Protein AF-A0A0C2HAK9-F1 (afdb_monomer_lite)

pLDDT: mean 70.05, std 24.23, range [25.45, 98.56]

Radius of gyration: 31.1 Å; chains: 1; bounding box: 67×82×128 Å

Foldseek 3Di:
DDDPDDVVVVVVVVVPPPDDDDDDDDPDDDPPVVVVVVVVVVLLVVLLAPPLPDDDDDDDDDDDDDDDDDDDDDDDDDDDDDPDDPVQVVQLVQVADDLLDPVVVVLFPADPDPPQVFFDDGDLADFFDFQVNNCVRRNAFPAWADGSNAIFGHRHQKTFQWPVRADQDPPPHRHDVVDDRRRTTTPGIFTFPQAAPVVNCVRPNAAPDADPTGQGGWHKDAHPVRKIKIKGFRWDQDPVGIGGTTIGMHIGNDDPVVVPDPPPPPDPPDPPDPDPPDDDDDDDD

Sequence (285 aa):
MKKFNFHLLSILILLLAACGNTENSSTEENTSELTELEEENEELREQLQEQDSEEVHEGVQIEKSDDGAETIDATEGSEKNNDQNDSSESVRSELIFDINSPEVQSQFIGTDNINDEGYFEQDAITVGMSQTEIEEKYGPYDFTLQAGGSAPAFYGNLAVIYSEFAPYGDGEDASDSSINPDENYVEAVYYYAGITENELIEAWGEPEEARTRGPALVYRGEGDDGNYYVTLAGSSMTPEGKLVSIIQRNIHAENPNDSGQSTDNDDAATTDDPDPSAEAKDEAD

Secondary structure (DSSP, 8-state):
----SSTTHHHHGGGSS-S---------S-TTHHHHHHHHHHHHHHHHHHGGGS---------------------------------SHHHHGGG---TTSHHHHHHHSSSSS--TT-PPP-SSS-TT-BHHHHHHHH-S-SEE--BTTB-PEEETTEEEEETTSS--S-SSSS--TTS-TTT-BEEEEEEEEEEEHHHHHHHH---SEE-SSSSSEEEEEE-TTS-EEEEEEEEEEETTEEEEEEEEEEEESS-TTSTT-------------------------

Organism: NCBI:txid45670

Structure (mmCIF, N/CA/C/O backbone):
data_AF-A0A0C2HAK9-F1
#
_entry.id   AF-A0A0C2HAK9-F1
#
loop_
_atom_site.group_PDB
_atom_site.id
_atom_site.type_symbol
_atom_site.label_atom_id
_atom_site.label_alt_id
_atom_site.label_comp_id
_atom_site.label_asym_id
_atom_site.label_entity_id
_atom_site.label_seq_id
_atom_site.pdbx_PDB_ins_code
_atom_site.Cartn_x
_atom_site.Cartn_y
_atom_site.Cartn_z
_atom_site.occupancy
_atom_site.B_iso_or_equiv
_atom_site.auth_seq_id
_atom_site.auth_comp_id
_atom_site.auth_asym_id
_atom_site.auth_atom_id
_atom_site.pdbx_PDB_model_num
ATOM 1 N N . MET A 1 1 ? 48.860 -39.991 17.784 1.00 45.84 1 MET A N 1
ATOM 2 C CA . MET A 1 1 ? 47.783 -39.063 17.380 1.00 45.84 1 MET A CA 1
ATOM 3 C C . MET A 1 1 ? 46.456 -39.814 17.351 1.00 45.84 1 MET A C 1
ATOM 5 O O . MET A 1 1 ? 46.434 -40.927 16.846 1.00 45.84 1 MET A O 1
ATOM 9 N N . LYS A 1 2 ? 45.412 -39.185 17.915 1.00 52.84 2 LYS A N 1
ATOM 10 C CA . LYS A 1 2 ? 43.960 -39.409 17.739 1.00 52.84 2 LYS A CA 1
ATOM 11 C C . LYS A 1 2 ? 43.405 -40.833 17.938 1.00 52.84 2 LYS A C 1
ATOM 13 O O . LYS A 1 2 ? 43.263 -41.581 16.981 1.00 52.84 2 LYS A O 1
ATOM 18 N N . LYS A 1 3 ? 42.979 -41.141 19.171 1.00 57.00 3 LYS A N 1
ATOM 19 C CA . LYS A 1 3 ? 41.931 -42.139 19.487 1.00 57.00 3 LYS A CA 1
ATOM 20 C C . LYS A 1 3 ? 41.164 -41.716 20.744 1.00 57.00 3 LYS A C 1
ATOM 22 O O . LYS A 1 3 ? 41.242 -42.369 21.772 1.00 57.00 3 LYS A O 1
ATOM 27 N N . PHE A 1 4 ? 40.495 -40.576 20.677 1.00 57.94 4 PHE A N 1
ATOM 28 C CA . PHE A 1 4 ? 39.545 -40.120 21.690 1.00 57.94 4 PHE A CA 1
ATOM 29 C C . PHE A 1 4 ? 38.588 -39.190 20.953 1.00 57.94 4 PHE A C 1
ATOM 31 O O . PHE A 1 4 ? 39.021 -38.109 20.579 1.00 57.94 4 PHE A O 1
ATOM 38 N N . ASN A 1 5 ? 37.408 -39.702 20.581 1.00 58.94 5 ASN A N 1
ATOM 39 C CA . ASN A 1 5 ? 36.178 -38.970 20.204 1.00 58.94 5 ASN A CA 1
ATOM 40 C C . ASN A 1 5 ? 35.150 -39.922 19.551 1.00 58.94 5 ASN A C 1
ATOM 42 O O . ASN A 1 5 ? 34.596 -39.623 18.503 1.00 58.94 5 ASN A O 1
ATOM 46 N N . PHE A 1 6 ? 34.909 -41.102 20.137 1.00 56.22 6 PHE A N 1
ATOM 47 C CA . PHE A 1 6 ? 33.807 -41.981 19.694 1.00 56.22 6 PHE A CA 1
ATOM 48 C C . PHE A 1 6 ? 32.838 -42.357 20.827 1.00 56.22 6 PHE A C 1
ATOM 50 O O . PHE A 1 6 ? 31.753 -42.860 20.574 1.00 56.22 6 PHE A O 1
ATOM 57 N N . HIS A 1 7 ? 33.182 -42.069 22.087 1.00 56.97 7 HIS A N 1
ATOM 58 C CA . HIS A 1 7 ? 32.334 -42.414 23.234 1.00 56.97 7 HIS A CA 1
ATOM 59 C C . HIS A 1 7 ? 31.340 -41.321 23.642 1.00 56.97 7 HIS A C 1
ATOM 61 O O . HIS A 1 7 ? 30.412 -41.612 24.385 1.00 56.97 7 HIS A O 1
ATOM 67 N N . LEU A 1 8 ? 31.477 -40.101 23.112 1.00 57.41 8 LEU A N 1
ATOM 68 C CA . LEU A 1 8 ? 30.545 -39.000 23.386 1.00 57.41 8 LEU A CA 1
ATOM 69 C C . LEU A 1 8 ? 29.283 -39.069 22.497 1.00 57.41 8 LEU A C 1
ATOM 71 O O . LEU A 1 8 ? 28.231 -38.586 22.893 1.00 57.41 8 LEU A O 1
ATOM 75 N N . LEU A 1 9 ? 29.354 -39.764 21.351 1.00 55.62 9 LEU A N 1
ATOM 76 C CA . LEU A 1 9 ? 28.228 -39.940 20.423 1.00 55.62 9 LEU A CA 1
ATOM 77 C C . LEU A 1 9 ? 27.241 -41.042 20.870 1.00 55.62 9 LEU A C 1
ATOM 79 O O . LEU A 1 9 ? 26.047 -40.942 20.612 1.00 55.62 9 LEU A O 1
ATOM 83 N N . SER A 1 10 ? 27.701 -42.078 21.586 1.00 56.50 10 SER A N 1
ATOM 84 C CA . SER A 1 10 ? 26.823 -43.175 22.045 1.00 56.50 10 SER A CA 1
ATOM 85 C C . SER A 1 10 ? 25.928 -42.819 23.235 1.00 56.50 10 SER A C 1
ATOM 87 O O . SER A 1 10 ? 24.952 -43.522 23.469 1.00 56.50 10 SER A O 1
ATOM 89 N N . ILE A 1 11 ? 26.236 -41.756 23.982 1.00 59.12 11 ILE A N 1
ATOM 90 C CA . ILE A 1 11 ? 25.432 -41.341 25.144 1.00 59.12 11 ILE A CA 1
ATOM 91 C C . ILE A 1 11 ? 24.249 -40.458 24.706 1.00 59.12 11 ILE A C 1
ATOM 93 O O . ILE A 1 11 ? 23.190 -40.521 25.321 1.00 59.12 11 ILE A O 1
ATOM 97 N N . LEU A 1 12 ? 24.379 -39.727 23.591 1.00 54.81 12 LEU A N 1
ATOM 98 C CA . LEU A 1 12 ? 23.315 -38.866 23.056 1.00 54.81 12 LEU A CA 1
ATOM 99 C C . LEU A 1 12 ? 22.154 -39.670 22.432 1.00 54.81 12 LEU A C 1
ATOM 101 O O . LEU A 1 12 ? 20.998 -39.283 22.547 1.00 54.81 12 LEU A O 1
ATOM 105 N N . ILE A 1 13 ? 22.439 -40.833 21.832 1.00 59.81 13 ILE A N 1
ATOM 106 C CA . ILE A 1 13 ? 21.429 -41.668 21.147 1.00 59.81 13 ILE A CA 1
ATOM 107 C C . ILE A 1 13 ? 20.506 -42.405 22.142 1.00 59.81 13 ILE A C 1
ATOM 109 O O . ILE A 1 13 ? 19.385 -42.771 21.799 1.00 59.81 13 ILE A O 1
ATOM 113 N N . LEU A 1 14 ? 20.929 -42.587 23.397 1.00 52.81 14 LEU A N 1
ATOM 114 C CA . LEU A 1 14 ? 20.145 -43.293 24.421 1.00 52.81 14 LEU A CA 1
ATOM 115 C C . LEU A 1 14 ? 19.064 -42.431 25.098 1.00 52.81 14 LEU A C 1
ATOM 117 O O . LEU A 1 14 ? 18.215 -42.989 25.788 1.00 52.81 14 LEU A O 1
ATOM 121 N N . LEU A 1 15 ? 19.052 -41.110 24.880 1.00 54.66 15 LEU A N 1
ATOM 122 C CA . LEU A 1 15 ? 18.033 -40.204 25.432 1.00 54.66 15 LEU A CA 1
ATOM 123 C C . LEU A 1 15 ? 16.816 -39.993 24.511 1.00 54.66 15 LEU A C 1
ATOM 125 O O . LEU A 1 15 ? 15.814 -39.454 24.964 1.00 54.66 15 LEU A O 1
ATOM 129 N N . LEU A 1 16 ? 16.852 -40.473 23.262 1.00 55.62 16 LEU A N 1
ATOM 130 C CA . LEU A 1 16 ? 15.756 -40.302 22.290 1.00 55.62 16 LEU A CA 1
ATOM 131 C C . LEU A 1 16 ? 14.750 -41.470 22.245 1.00 55.62 16 LEU A C 1
ATOM 133 O O . LEU A 1 16 ? 13.796 -41.423 21.479 1.00 55.62 16 LEU A O 1
ATOM 137 N N . ALA A 1 17 ? 14.932 -42.526 23.047 1.00 53.88 17 ALA A N 1
ATOM 138 C CA . ALA A 1 17 ? 14.093 -43.734 22.984 1.00 53.88 17 ALA A CA 1
ATOM 139 C C . ALA A 1 17 ? 13.096 -43.896 24.152 1.00 53.88 17 ALA A C 1
ATOM 141 O O . ALA A 1 17 ? 12.493 -44.959 24.291 1.00 53.88 17 ALA A O 1
ATOM 142 N N . ALA A 1 18 ? 12.921 -42.881 25.005 1.00 53.09 18 ALA A N 1
ATOM 143 C CA . ALA A 1 18 ? 12.091 -42.980 26.209 1.00 53.09 18 ALA A CA 1
ATOM 144 C C . ALA A 1 18 ? 11.089 -41.822 26.361 1.00 53.09 18 ALA A C 1
ATOM 146 O O . ALA A 1 18 ? 11.060 -41.167 27.391 1.00 53.09 18 ALA A O 1
ATOM 147 N N . CYS A 1 19 ? 10.268 -41.610 25.334 1.00 56.00 19 CYS A N 1
ATOM 148 C CA . CYS A 1 19 ? 8.901 -41.074 25.383 1.00 56.00 19 CYS A CA 1
ATOM 149 C C . CYS A 1 19 ? 8.300 -41.450 24.017 1.00 56.00 19 CYS A C 1
ATOM 151 O O . CYS A 1 19 ? 8.856 -41.089 22.993 1.00 56.00 19 CYS A O 1
ATOM 153 N N . GLY A 1 20 ? 7.269 -42.270 23.866 1.00 36.69 20 GLY A N 1
ATOM 154 C CA . GLY A 1 20 ? 6.148 -42.516 24.760 1.00 36.69 20 GLY A CA 1
ATOM 155 C C . GLY A 1 20 ? 4.882 -42.351 23.921 1.00 36.69 20 GLY A C 1
ATOM 156 O O . GLY A 1 20 ? 4.309 -41.277 23.871 1.00 36.69 20 GLY A O 1
ATOM 157 N N . ASN A 1 21 ? 4.526 -43.421 23.212 1.00 49.25 21 ASN A N 1
ATOM 158 C CA . ASN A 1 21 ? 3.399 -43.591 22.295 1.00 49.25 21 ASN A CA 1
ATOM 159 C C . ASN A 1 21 ? 2.043 -43.119 22.866 1.00 49.25 21 ASN A C 1
ATOM 161 O O . ASN A 1 21 ? 1.600 -43.643 23.888 1.00 49.25 21 ASN A O 1
ATOM 165 N N . THR A 1 22 ? 1.344 -42.219 22.168 1.00 39.72 22 THR A N 1
ATOM 166 C CA . THR A 1 22 ? -0.123 -42.057 22.213 1.00 39.72 22 THR A CA 1
ATOM 167 C C . THR A 1 22 ? -0.621 -41.689 20.812 1.00 39.72 22 THR A C 1
ATOM 169 O O . THR A 1 22 ? 0.083 -41.048 20.041 1.00 39.72 22 THR A O 1
ATOM 172 N N . GLU A 1 23 ? -1.777 -42.246 20.467 1.00 37.19 23 GLU A N 1
ATOM 173 C CA . GLU A 1 23 ? -2.313 -42.464 19.127 1.00 37.19 23 GLU A CA 1
ATOM 174 C C . GLU A 1 23 ? -2.771 -41.196 18.378 1.00 37.19 23 GLU A C 1
ATOM 176 O O . GLU A 1 23 ? -3.354 -40.290 18.962 1.00 37.19 23 GLU A O 1
ATOM 181 N N . ASN A 1 24 ? -2.670 -41.310 17.047 1.00 41.12 24 ASN A N 1
ATOM 182 C CA . ASN A 1 24 ? -3.532 -40.755 15.997 1.00 41.12 24 ASN A CA 1
ATOM 183 C C . ASN A 1 24 ? -3.305 -39.334 15.432 1.00 41.12 24 ASN A C 1
ATOM 185 O O . ASN A 1 24 ? -3.481 -38.328 16.103 1.00 41.12 24 ASN A O 1
ATOM 189 N N . SER A 1 25 ? -3.157 -39.346 14.096 1.00 42.19 25 SER A N 1
ATOM 190 C CA . SER A 1 25 ? -3.396 -38.289 13.100 1.00 42.19 25 SER A CA 1
ATOM 191 C C . SER A 1 25 ? -2.338 -37.194 12.960 1.00 42.19 25 SER A C 1
ATOM 193 O O . SER A 1 25 ? -2.416 -36.162 13.607 1.00 42.19 25 SER A O 1
ATOM 195 N N . SER A 1 26 ? -1.421 -37.379 12.008 1.00 31.89 26 SER A N 1
ATOM 196 C CA . SER A 1 26 ? -0.584 -36.313 11.454 1.00 31.89 26 SER A CA 1
ATOM 197 C C . SER A 1 26 ? -0.873 -36.141 9.960 1.00 31.89 26 SER A C 1
ATOM 199 O O . SER A 1 26 ? -0.339 -36.844 9.103 1.00 31.89 26 SER A O 1
ATOM 201 N N . THR A 1 27 ? -1.770 -35.199 9.678 1.00 45.56 27 THR A N 1
ATOM 202 C CA . THR A 1 27 ? -1.631 -34.278 8.550 1.00 45.56 27 THR A CA 1
ATOM 203 C C . THR A 1 27 ? -0.873 -33.095 9.133 1.00 45.56 27 THR A C 1
ATOM 205 O O . THR A 1 27 ? -1.456 -32.399 9.950 1.00 45.56 27 THR A O 1
ATOM 208 N N . GLU A 1 28 ? 0.408 -32.928 8.810 1.00 32.88 28 GLU A N 1
ATOM 209 C CA . GLU A 1 28 ? 1.180 -31.716 9.123 1.00 32.88 28 GLU A CA 1
ATOM 210 C C . GLU A 1 28 ? 2.520 -31.768 8.374 1.00 32.88 28 GLU A C 1
ATOM 212 O O . GLU A 1 28 ? 3.469 -32.441 8.770 1.00 32.88 28 GLU A O 1
ATOM 217 N N . GLU A 1 29 ? 2.545 -31.082 7.241 1.00 36.94 29 GLU A N 1
ATOM 218 C CA . GLU A 1 29 ? 3.722 -30.523 6.580 1.00 36.94 29 GLU A CA 1
ATOM 219 C C . GLU A 1 29 ? 3.205 -29.141 6.149 1.00 36.94 29 GLU A C 1
ATOM 221 O O . GLU A 1 29 ? 2.320 -29.108 5.298 1.00 36.94 29 GLU A O 1
ATOM 226 N N . ASN A 1 30 ? 3.552 -28.077 6.897 1.00 40.47 30 ASN A N 1
ATOM 227 C CA . ASN A 1 30 ? 3.452 -26.636 6.536 1.00 40.47 30 ASN A CA 1
ATOM 228 C C . ASN A 1 30 ? 3.618 -25.662 7.728 1.00 40.47 30 ASN A C 1
ATOM 230 O O . ASN A 1 30 ? 3.511 -24.456 7.555 1.00 40.47 30 ASN A O 1
ATOM 234 N N . THR A 1 31 ? 3.917 -26.125 8.943 1.00 39.75 31 THR A N 1
ATOM 235 C CA . THR A 1 31 ? 4.065 -25.251 10.129 1.00 39.75 31 THR A CA 1
ATOM 236 C C . THR A 1 31 ? 5.470 -24.674 10.336 1.00 39.75 31 THR A C 1
ATOM 238 O O . THR A 1 31 ? 5.713 -24.055 11.363 1.00 39.75 31 THR A O 1
ATOM 241 N N . SER A 1 32 ? 6.408 -24.898 9.407 1.00 39.53 32 SER A N 1
ATOM 242 C CA . SER A 1 32 ? 7.780 -24.368 9.515 1.00 39.53 32 SER A CA 1
ATOM 243 C C . SER A 1 32 ? 8.028 -23.135 8.647 1.00 39.53 32 SER A C 1
ATOM 245 O O . SER A 1 32 ? 8.898 -22.356 9.000 1.00 39.53 32 SER A O 1
ATOM 247 N N . GLU A 1 33 ? 7.289 -22.956 7.546 1.00 36.34 33 GLU A N 1
ATOM 248 C CA . GLU A 1 33 ? 7.413 -21.763 6.689 1.00 36.34 33 GLU A CA 1
ATOM 249 C C . GLU A 1 33 ? 6.628 -20.572 7.262 1.00 36.34 33 GLU A C 1
ATOM 251 O O . GLU A 1 33 ? 7.067 -19.437 7.138 1.00 36.34 33 GLU A O 1
ATOM 256 N N . LEU A 1 34 ? 5.515 -20.815 7.970 1.00 36.47 34 LEU A N 1
ATOM 257 C CA . LEU A 1 34 ? 4.681 -19.744 8.535 1.00 36.47 34 LEU A CA 1
ATOM 258 C C . LEU A 1 34 ? 5.393 -18.957 9.653 1.00 36.47 34 LEU A C 1
ATOM 260 O O . LEU A 1 34 ? 5.211 -17.753 9.778 1.00 36.47 34 LEU A O 1
ATOM 264 N N . THR A 1 35 ? 6.221 -19.635 10.450 1.00 35.78 35 THR A N 1
ATOM 265 C CA . THR A 1 35 ? 6.908 -19.035 11.603 1.00 35.78 35 THR A CA 1
ATOM 266 C C . THR A 1 35 ? 8.143 -18.225 11.202 1.00 35.78 35 THR A C 1
ATOM 268 O O . THR A 1 35 ? 8.488 -17.280 11.900 1.00 35.78 35 THR A O 1
ATOM 271 N N . GLU A 1 36 ? 8.802 -18.571 10.088 1.00 37.41 36 GLU A N 1
ATOM 272 C CA . GLU A 1 36 ? 9.901 -17.760 9.534 1.00 37.41 36 GLU A CA 1
ATOM 273 C C . GLU A 1 36 ? 9.358 -16.474 8.876 1.00 37.41 36 GLU A C 1
ATOM 275 O O . GLU A 1 36 ? 9.953 -15.414 9.048 1.00 37.41 36 GLU A O 1
ATOM 280 N N . LEU A 1 37 ? 8.180 -16.528 8.235 1.00 38.38 37 LEU A N 1
ATOM 281 C CA . LEU A 1 37 ? 7.498 -15.356 7.656 1.00 38.38 37 LEU A CA 1
ATOM 282 C C . LEU A 1 37 ? 6.914 -14.383 8.703 1.00 38.38 37 LEU A C 1
ATOM 284 O O . LEU A 1 37 ? 6.841 -13.180 8.446 1.00 38.38 37 LEU A O 1
ATOM 288 N N . GLU A 1 38 ? 6.500 -14.870 9.878 1.00 38.84 38 GLU A N 1
ATOM 289 C CA . GLU A 1 38 ? 6.075 -14.014 11.001 1.00 38.84 38 GLU A CA 1
ATOM 290 C C . GLU A 1 38 ? 7.259 -13.289 11.662 1.00 38.84 38 GLU A C 1
ATOM 292 O O . GLU A 1 38 ? 7.135 -12.108 11.991 1.00 38.84 38 GLU A O 1
ATOM 297 N N . GLU A 1 39 ? 8.413 -13.952 11.823 1.00 42.03 39 GLU A N 1
ATOM 298 C CA . GLU A 1 39 ? 9.626 -13.307 12.356 1.00 42.03 39 GLU A CA 1
ATOM 299 C C . GLU A 1 39 ? 10.192 -12.258 11.379 1.00 42.03 39 GLU A C 1
ATOM 301 O O . GLU A 1 39 ? 10.591 -11.179 11.818 1.00 42.03 39 GLU A O 1
ATOM 306 N N . GLU A 1 40 ? 10.151 -12.509 10.065 1.00 39.41 40 GLU A N 1
ATOM 307 C CA . GLU A 1 40 ? 10.607 -11.552 9.041 1.00 39.41 40 GLU A CA 1
ATOM 308 C C . GLU A 1 40 ? 9.681 -10.318 8.923 1.00 39.41 40 GLU A C 1
ATOM 310 O O . GLU A 1 40 ? 10.155 -9.192 8.751 1.00 39.41 40 GLU A O 1
ATOM 315 N N . ASN A 1 41 ? 8.363 -10.481 9.112 1.00 44.91 41 ASN A N 1
ATOM 316 C CA . ASN A 1 41 ? 7.406 -9.362 9.141 1.00 44.91 41 ASN A CA 1
ATOM 317 C C . ASN A 1 41 ? 7.513 -8.496 10.406 1.00 44.91 41 ASN A C 1
ATOM 319 O O . ASN A 1 41 ? 7.317 -7.278 10.340 1.00 44.91 41 ASN A O 1
ATOM 323 N N . GLU A 1 42 ? 7.814 -9.093 11.561 1.00 45.06 42 GLU A N 1
ATOM 324 C CA . GLU A 1 42 ? 8.000 -8.335 12.803 1.00 45.06 42 GLU A CA 1
ATOM 325 C C . GLU A 1 42 ? 9.312 -7.528 12.768 1.00 45.06 42 GLU A C 1
ATOM 327 O O . GLU A 1 42 ? 9.343 -6.377 13.208 1.00 45.06 42 GLU A O 1
ATOM 332 N N . GLU A 1 43 ? 10.364 -8.052 12.129 1.00 41.53 43 GLU A N 1
ATOM 333 C CA . GLU A 1 43 ? 11.614 -7.313 11.900 1.00 41.53 43 GLU A CA 1
ATOM 334 C C . GLU A 1 43 ? 11.409 -6.130 10.925 1.00 41.53 43 GLU A C 1
ATOM 336 O O . GLU A 1 43 ? 11.980 -5.051 11.119 1.00 41.53 43 GLU A O 1
ATOM 341 N N . LEU A 1 44 ? 10.521 -6.271 9.930 1.00 44.72 44 LEU A N 1
ATOM 342 C CA . LEU A 1 44 ? 10.124 -5.181 9.027 1.00 44.72 44 LEU A CA 1
ATOM 343 C C . LEU A 1 44 ? 9.278 -4.103 9.746 1.00 44.72 44 LEU A C 1
ATOM 345 O O . LEU A 1 44 ? 9.423 -2.905 9.475 1.00 44.72 44 LEU A O 1
ATOM 349 N N . ARG A 1 45 ? 8.442 -4.506 10.716 1.00 48.41 45 ARG A N 1
ATOM 350 C CA . ARG A 1 45 ? 7.676 -3.598 11.594 1.00 48.41 45 ARG A CA 1
ATOM 351 C C . ARG A 1 45 ? 8.574 -2.790 12.530 1.00 48.41 45 ARG A C 1
ATOM 353 O O . ARG A 1 45 ? 8.365 -1.582 12.658 1.00 48.41 45 ARG A O 1
ATOM 360 N N . GLU A 1 46 ? 9.581 -3.409 13.146 1.00 45.62 46 GLU A N 1
ATOM 361 C CA . GLU A 1 46 ? 10.533 -2.697 14.012 1.00 45.62 46 GLU A CA 1
ATOM 362 C C . GLU A 1 46 ? 11.400 -1.704 13.210 1.00 45.62 46 GLU A C 1
ATOM 364 O O . GLU A 1 46 ? 11.616 -0.569 13.649 1.00 45.62 46 GLU A O 1
ATOM 369 N N . GLN A 1 47 ? 11.799 -2.047 11.978 1.00 41.56 47 GLN A N 1
ATOM 370 C CA . GLN A 1 47 ? 12.594 -1.161 11.113 1.00 41.56 47 GLN A CA 1
ATOM 371 C C . GLN A 1 47 ? 11.833 0.084 10.626 1.00 41.56 47 GLN A C 1
ATOM 373 O O . GLN A 1 47 ? 12.417 1.170 10.536 1.00 41.56 47 GLN A O 1
ATOM 378 N N . LEU A 1 48 ? 10.526 -0.032 10.365 1.00 42.72 48 LEU A N 1
ATOM 379 C CA . LEU A 1 48 ? 9.654 1.112 10.061 1.00 42.72 48 LEU A CA 1
ATOM 380 C C . LEU A 1 48 ? 9.467 2.053 11.262 1.00 42.72 48 LEU A C 1
ATOM 382 O O . LEU A 1 48 ? 9.169 3.236 11.081 1.00 42.72 48 LEU A O 1
ATOM 386 N N . GLN A 1 49 ? 9.643 1.549 12.485 1.00 39.47 49 GLN A N 1
ATOM 387 C CA . GLN A 1 49 ? 9.412 2.300 13.715 1.00 39.47 49 GLN A CA 1
ATOM 388 C C . GLN A 1 49 ? 10.687 2.973 14.267 1.00 39.47 49 GLN A C 1
ATOM 390 O O . GLN A 1 49 ? 10.583 4.025 14.905 1.00 39.47 49 GLN A O 1
ATOM 395 N N . GLU A 1 50 ? 11.885 2.432 14.002 1.00 39.41 50 GLU A N 1
ATOM 396 C CA . GLU A 1 50 ? 13.157 2.971 14.522 1.00 39.41 50 GLU A CA 1
ATOM 397 C C . GLU A 1 50 ? 13.795 4.099 13.679 1.00 39.41 50 GLU A C 1
ATOM 399 O O . GLU A 1 50 ? 14.460 4.971 14.250 1.00 39.41 50 GLU A O 1
ATOM 404 N N . GLN A 1 51 ? 13.574 4.175 12.358 1.00 38.47 51 GLN A N 1
ATOM 405 C CA . GLN A 1 51 ? 14.256 5.177 11.508 1.00 38.47 51 GLN A CA 1
ATOM 406 C C . GLN A 1 51 ? 13.763 6.629 11.662 1.00 38.47 51 GLN A C 1
ATOM 408 O O . GLN A 1 51 ? 14.485 7.563 11.318 1.00 38.47 51 GLN A O 1
ATOM 413 N N . ASP A 1 52 ? 12.603 6.867 12.276 1.00 39.03 52 ASP A N 1
ATOM 414 C CA . ASP A 1 52 ? 12.053 8.223 12.466 1.00 39.03 52 ASP A CA 1
ATOM 415 C C . ASP A 1 52 ? 12.721 9.012 13.623 1.00 39.03 52 ASP A C 1
ATOM 417 O O . ASP A 1 52 ? 12.317 10.130 13.975 1.00 39.03 52 ASP A O 1
ATOM 421 N N . SER A 1 53 ? 13.748 8.432 14.261 1.00 38.94 53 SER A N 1
ATOM 422 C CA . SER A 1 53 ? 14.505 9.067 15.349 1.00 38.94 53 SER A CA 1
ATOM 423 C C . SER A 1 53 ? 15.866 9.645 14.951 1.00 38.94 53 SER A C 1
ATOM 425 O O . SER A 1 53 ? 16.394 10.446 15.728 1.00 38.94 53 SER A O 1
ATOM 427 N N . GLU A 1 54 ? 16.404 9.354 13.762 1.00 36.38 54 GLU A N 1
ATOM 428 C CA . GLU A 1 54 ? 17.734 9.831 13.353 1.00 36.38 54 GLU A CA 1
ATOM 429 C C . GLU A 1 54 ? 17.811 10.263 11.878 1.00 36.38 54 GLU A C 1
ATOM 431 O O . GLU A 1 54 ? 18.494 9.632 11.091 1.00 36.38 54 GLU A O 1
ATOM 436 N N . GLU A 1 55 ? 17.228 11.411 11.507 1.00 30.97 55 GLU A N 1
ATOM 437 C CA . GLU A 1 55 ? 17.928 12.319 10.581 1.00 30.97 55 GLU A CA 1
ATOM 438 C C . GLU A 1 55 ? 17.414 13.768 10.636 1.00 30.97 55 GLU A C 1
ATOM 440 O O . GLU A 1 55 ? 16.234 14.076 10.473 1.00 30.97 55 GLU A O 1
ATOM 445 N N . VAL A 1 56 ? 18.347 14.691 10.890 1.00 31.58 56 VAL A N 1
ATOM 446 C CA . VAL A 1 56 ? 18.178 16.144 10.805 1.00 31.58 56 VAL A CA 1
ATOM 447 C C . VAL A 1 56 ? 19.279 16.689 9.893 1.00 31.58 56 VAL A C 1
ATOM 449 O O . VAL A 1 56 ? 20.456 16.516 10.191 1.00 31.58 56 VAL A O 1
ATOM 452 N N . HIS A 1 57 ? 18.849 17.477 8.900 1.00 28.89 57 HIS A N 1
ATOM 453 C CA . HIS A 1 57 ? 19.567 18.515 8.135 1.00 28.89 57 HIS A CA 1
ATOM 454 C C . HIS A 1 57 ? 20.517 18.149 6.977 1.00 28.89 57 HIS A C 1
ATOM 456 O O . HIS A 1 57 ? 21.636 17.718 7.201 1.00 28.89 57 HIS A O 1
ATOM 462 N N . GLU A 1 58 ? 20.156 18.630 5.779 1.00 29.09 58 GLU A N 1
ATOM 463 C CA . GLU A 1 58 ? 20.791 19.704 4.972 1.00 29.09 58 GLU A CA 1
ATOM 464 C C . GLU A 1 58 ? 19.715 20.135 3.934 1.00 29.09 58 GLU A C 1
ATOM 466 O O . GLU A 1 58 ? 18.987 19.296 3.434 1.00 29.09 58 GLU A O 1
ATOM 471 N N . GLY A 1 59 ? 19.373 21.382 3.601 1.00 28.80 59 GLY A N 1
ATOM 472 C CA . GLY A 1 59 ? 20.148 22.604 3.459 1.00 28.80 59 GLY A CA 1
ATOM 473 C C . GLY A 1 59 ? 20.036 23.114 2.010 1.00 28.80 59 GLY A C 1
ATOM 474 O O . GLY A 1 59 ? 21.026 23.066 1.296 1.00 28.80 59 GLY A O 1
ATOM 475 N N . VAL A 1 60 ? 18.872 23.613 1.550 1.00 28.11 60 VAL A N 1
ATOM 476 C CA . VAL A 1 60 ? 18.757 24.256 0.216 1.00 28.11 60 VAL A CA 1
ATOM 477 C C . VAL A 1 60 ? 18.054 25.615 0.308 1.00 28.11 60 VAL A C 1
ATOM 479 O O . VAL A 1 60 ? 16.875 25.720 0.635 1.00 28.11 60 VAL A O 1
ATOM 482 N N . GLN A 1 61 ? 18.816 26.674 0.021 1.00 30.67 61 GLN A N 1
ATOM 483 C CA . GLN A 1 61 ? 18.310 28.016 -0.272 1.00 30.67 61 GLN A CA 1
ATOM 484 C C . GLN A 1 61 ? 17.772 28.041 -1.706 1.00 30.67 61 GLN A C 1
ATOM 486 O O . GLN A 1 61 ? 18.513 27.721 -2.632 1.00 30.67 61 GLN A O 1
ATOM 491 N N . ILE A 1 62 ? 16.531 28.490 -1.900 1.00 30.84 62 ILE A N 1
ATOM 492 C CA . ILE A 1 62 ? 16.018 28.869 -3.222 1.00 30.84 62 ILE A CA 1
ATOM 493 C C . ILE A 1 62 ? 15.715 30.368 -3.204 1.00 30.84 62 ILE A C 1
ATOM 495 O O . ILE A 1 62 ? 14.886 30.852 -2.429 1.00 30.84 62 ILE A O 1
ATOM 499 N N . GLU A 1 63 ? 16.437 31.105 -4.048 1.00 28.80 63 GLU A N 1
ATOM 500 C CA . GLU A 1 63 ? 16.180 32.509 -4.352 1.00 28.80 63 GLU A CA 1
ATOM 501 C C . GLU A 1 63 ? 14.825 32.662 -5.056 1.00 28.80 63 GLU A C 1
ATOM 503 O O . GLU A 1 63 ? 14.547 32.029 -6.073 1.00 28.80 63 GLU A O 1
ATOM 508 N N . LYS A 1 64 ? 13.992 33.564 -4.529 1.00 30.86 64 LYS A N 1
ATOM 509 C CA . LYS A 1 64 ? 12.828 34.110 -5.231 1.00 30.86 64 LYS A CA 1
ATOM 510 C C . LYS A 1 64 ? 13.293 34.930 -6.435 1.00 30.86 64 LYS A C 1
ATOM 512 O O . LYS A 1 64 ? 14.032 35.896 -6.259 1.00 30.86 64 LYS A O 1
ATOM 517 N N . SER A 1 65 ? 12.758 34.634 -7.614 1.00 29.58 65 SER A N 1
ATOM 518 C CA . SER A 1 65 ? 12.581 35.632 -8.671 1.00 29.58 65 SER A CA 1
ATOM 519 C C . SER A 1 65 ? 11.111 35.691 -9.054 1.00 29.58 65 SER A C 1
ATOM 521 O O . SER A 1 65 ? 10.467 34.669 -9.274 1.00 29.58 65 SER A O 1
ATOM 523 N N . ASP A 1 66 ? 10.609 36.917 -9.030 1.00 28.47 66 ASP A N 1
ATOM 524 C CA . ASP A 1 66 ? 9.230 37.336 -9.209 1.00 28.47 66 ASP A CA 1
ATOM 525 C C . ASP A 1 66 ? 9.069 38.006 -10.583 1.00 28.47 66 ASP A C 1
ATOM 527 O O . ASP A 1 66 ? 9.975 38.696 -11.055 1.00 28.47 66 ASP A O 1
ATOM 531 N N . ASP A 1 67 ? 7.867 37.820 -11.115 1.00 32.59 67 ASP A N 1
ATOM 532 C CA . ASP A 1 67 ? 7.117 38.614 -12.087 1.00 32.59 67 ASP A CA 1
ATOM 533 C C . ASP A 1 67 ? 7.464 38.622 -13.592 1.00 32.59 67 ASP A C 1
ATOM 535 O O . ASP A 1 67 ? 8.600 38.793 -14.039 1.00 32.59 67 ASP A O 1
ATOM 539 N N . GLY A 1 68 ? 6.392 38.511 -14.387 1.00 26.27 68 GLY A N 1
ATOM 540 C CA . GLY A 1 68 ? 6.411 38.600 -15.846 1.00 26.27 68 GLY A CA 1
ATOM 541 C C . GLY A 1 68 ? 5.153 38.064 -16.539 1.00 26.27 68 GLY A C 1
ATOM 542 O O . GLY A 1 68 ? 5.241 37.127 -17.327 1.00 26.27 68 GLY A O 1
ATOM 543 N N . ALA A 1 69 ? 3.988 38.652 -16.258 1.00 30.02 69 ALA A N 1
ATOM 544 C CA . ALA A 1 69 ? 2.739 38.445 -16.996 1.00 30.02 69 ALA A CA 1
ATOM 545 C C . ALA A 1 69 ? 2.831 38.830 -18.494 1.00 30.02 69 ALA A C 1
ATOM 547 O O . ALA A 1 69 ? 3.401 39.870 -18.804 1.00 30.02 69 ALA A O 1
ATOM 548 N N . GLU A 1 70 ? 2.193 38.060 -19.394 1.00 30.91 70 GLU A N 1
ATOM 549 C CA . GLU A 1 70 ? 1.230 38.568 -20.401 1.00 30.91 70 GLU A CA 1
ATOM 550 C C . GLU A 1 70 ? 0.571 37.461 -21.275 1.00 30.91 70 GLU A C 1
ATOM 552 O O . GLU A 1 70 ? 1.228 36.690 -21.962 1.00 30.91 70 GLU A O 1
ATOM 557 N N . THR A 1 71 ? -0.767 37.472 -21.238 1.00 28.53 71 THR A N 1
ATOM 558 C CA . THR A 1 71 ? -1.782 37.338 -22.313 1.00 28.53 71 THR A CA 1
ATOM 559 C C . THR A 1 71 ? -1.805 36.202 -23.364 1.00 28.53 71 THR A C 1
ATOM 561 O O . THR A 1 71 ? -1.040 36.155 -24.317 1.00 28.53 71 THR A O 1
ATOM 564 N N . ILE A 1 72 ? -2.872 35.405 -23.222 1.00 38.47 72 ILE A N 1
ATOM 565 C CA . ILE A 1 72 ? -3.774 34.722 -24.177 1.00 38.47 72 ILE A CA 1
ATOM 566 C C . ILE A 1 72 ? -3.736 35.207 -25.647 1.00 38.47 72 ILE A C 1
ATOM 568 O O . ILE A 1 72 ? -3.995 36.380 -25.908 1.00 38.47 72 ILE A O 1
ATOM 572 N N . ASP A 1 73 ? -3.627 34.269 -26.598 1.00 25.45 73 ASP A N 1
ATOM 573 C CA . ASP A 1 73 ? -4.358 34.352 -27.873 1.00 25.45 73 ASP A CA 1
ATOM 574 C C . ASP A 1 73 ? -4.752 32.954 -28.382 1.00 25.45 73 ASP A C 1
ATOM 576 O O . ASP A 1 73 ? -3.984 31.993 -28.306 1.00 25.45 73 ASP A O 1
ATOM 580 N N . ALA A 1 74 ? -5.988 32.850 -28.862 1.00 32.03 74 ALA A N 1
ATOM 581 C CA . ALA A 1 74 ? -6.616 31.638 -29.361 1.00 32.03 74 ALA A CA 1
ATOM 582 C C . ALA A 1 74 ? -6.458 31.558 -30.882 1.00 32.03 74 ALA A C 1
ATOM 584 O O . ALA A 1 74 ? -6.644 32.544 -31.593 1.00 32.03 74 ALA A O 1
ATOM 585 N N . THR A 1 75 ? -6.198 30.371 -31.428 1.00 30.06 75 THR A N 1
ATOM 586 C CA . THR A 1 75 ? -6.432 30.110 -32.855 1.00 30.06 75 THR A CA 1
ATOM 587 C C . THR A 1 75 ? -6.862 28.659 -33.063 1.00 30.06 75 THR A C 1
ATOM 589 O O . THR A 1 75 ? -6.087 27.728 -32.863 1.00 30.06 75 THR A O 1
ATOM 592 N N . GLU A 1 76 ? -8.124 28.489 -33.467 1.00 32.28 76 GLU A N 1
ATOM 593 C CA . GLU A 1 76 ? -8.685 27.262 -34.041 1.00 32.28 76 GLU A CA 1
ATOM 594 C C . GLU A 1 76 ? -8.014 26.916 -35.381 1.00 32.28 76 GLU A C 1
ATOM 596 O O . GLU A 1 76 ? -7.753 27.803 -36.198 1.00 32.28 76 GLU A O 1
ATOM 601 N N . GLY A 1 77 ? -7.820 25.620 -35.661 1.00 27.34 77 GLY A N 1
ATOM 602 C CA . GLY A 1 77 ? -7.316 25.186 -36.968 1.00 27.34 77 GLY A CA 1
ATOM 603 C C . GLY A 1 77 ? -7.062 23.689 -37.176 1.00 27.34 77 GLY A C 1
ATOM 604 O O . GLY A 1 77 ? -5.949 23.327 -37.520 1.00 27.34 77 GLY A O 1
ATOM 605 N N . SER A 1 78 ? -8.101 22.862 -37.009 1.00 27.83 78 SER A N 1
ATOM 606 C CA . SER A 1 78 ? -8.464 21.657 -37.796 1.00 27.83 78 SER A CA 1
ATOM 607 C C . SER A 1 78 ? -7.413 20.588 -38.204 1.00 27.83 78 SER A C 1
ATOM 609 O O . SER A 1 78 ? -6.544 20.804 -39.044 1.00 27.83 78 SER A O 1
ATOM 611 N N . GLU A 1 79 ? -7.674 19.378 -37.685 1.00 38.62 79 GLU A N 1
ATOM 612 C CA . GLU A 1 79 ? -7.577 18.028 -38.282 1.00 38.62 79 GLU A CA 1
ATOM 613 C C . GLU A 1 79 ? -6.292 17.564 -38.995 1.00 38.62 79 GLU A C 1
ATOM 615 O O . GLU A 1 79 ? -6.024 17.884 -40.155 1.00 38.62 79 GLU A O 1
ATOM 620 N N . LYS A 1 80 ? -5.636 16.570 -38.373 1.00 29.11 80 LYS A N 1
ATOM 621 C CA . LYS A 1 80 ? -5.228 15.339 -39.068 1.00 29.11 80 LYS A CA 1
ATOM 622 C C . LYS A 1 80 ? -5.046 14.171 -38.097 1.00 29.11 80 LYS A C 1
ATOM 624 O O . LYS A 1 80 ? -4.192 14.217 -37.222 1.00 29.11 80 LYS A O 1
ATOM 629 N N . ASN A 1 81 ? -5.851 13.136 -38.333 1.00 38.31 81 ASN A N 1
ATOM 630 C CA . ASN A 1 81 ? -5.808 11.793 -37.761 1.00 38.31 81 ASN A CA 1
ATOM 631 C C . ASN A 1 81 ? -4.404 11.309 -37.389 1.00 38.31 81 ASN A C 1
ATOM 633 O O . ASN A 1 81 ? -3.551 11.167 -38.269 1.00 38.31 81 ASN A O 1
ATOM 637 N N . ASN A 1 82 ? -4.253 10.908 -36.130 1.00 34.12 82 ASN A N 1
ATOM 638 C CA . ASN A 1 82 ? -3.485 9.723 -35.785 1.00 34.12 82 ASN A CA 1
ATOM 639 C C . ASN A 1 82 ? -4.084 9.092 -34.517 1.00 34.12 82 ASN A C 1
ATOM 641 O O . ASN A 1 82 ? -3.538 9.227 -33.430 1.00 34.12 82 ASN A O 1
ATOM 645 N N . ASP A 1 83 ? -5.239 8.435 -34.677 1.00 42.91 83 ASP A N 1
ATOM 646 C CA . ASP A 1 83 ? -5.746 7.446 -33.718 1.00 42.91 83 ASP A CA 1
ATOM 647 C C . ASP A 1 83 ? -4.774 6.263 -33.709 1.00 42.91 83 ASP A C 1
ATOM 649 O O . ASP A 1 83 ? -4.948 5.279 -34.432 1.00 42.91 83 ASP A O 1
ATOM 653 N N . GLN A 1 84 ? -3.709 6.380 -32.927 1.00 44.81 84 GLN A N 1
ATOM 654 C CA . GLN A 1 84 ? -2.967 5.235 -32.439 1.00 44.81 84 GLN A CA 1
ATOM 655 C C . GLN A 1 84 ? -2.559 5.497 -30.996 1.00 44.81 84 GLN A C 1
ATOM 657 O O . GLN A 1 84 ? -1.673 6.302 -30.729 1.00 44.81 84 GLN A O 1
ATOM 662 N N . ASN A 1 85 ? -3.162 4.679 -30.134 1.00 43.97 85 ASN A N 1
ATOM 663 C CA . ASN A 1 85 ? -2.663 4.261 -28.833 1.00 43.97 85 ASN A CA 1
ATOM 664 C C . ASN A 1 85 ? -3.059 5.120 -27.625 1.00 43.97 85 ASN A C 1
ATOM 666 O O . ASN A 1 85 ? -2.205 5.683 -26.957 1.00 43.97 85 ASN A O 1
ATOM 670 N N . ASP A 1 86 ? -4.356 5.118 -27.318 1.00 41.12 86 ASP A N 1
ATOM 671 C CA . ASP A 1 86 ? -4.899 5.594 -26.038 1.00 41.12 86 ASP A CA 1
ATOM 672 C C . ASP A 1 86 ? -5.555 4.438 -25.254 1.00 41.12 86 ASP A C 1
ATOM 674 O O . ASP A 1 86 ? -6.655 4.532 -24.718 1.00 41.12 86 ASP A O 1
ATOM 678 N N . SER A 1 87 ? -4.925 3.256 -25.307 1.00 48.84 87 SER A N 1
ATOM 679 C CA . SER A 1 87 ? -5.454 2.039 -24.675 1.00 48.84 87 SER A CA 1
ATOM 680 C C . SER A 1 87 ? -4.826 1.746 -23.311 1.00 48.84 87 SER A C 1
ATOM 682 O O . SER A 1 87 ? -5.287 0.821 -22.654 1.00 48.84 87 SER A O 1
ATOM 684 N N . SER A 1 88 ? -3.801 2.494 -22.886 1.00 51.88 88 SER A N 1
ATOM 685 C CA . SER A 1 88 ? -3.156 2.324 -21.575 1.00 51.88 88 SER A CA 1
ATOM 686 C C . SER A 1 88 ? -3.842 3.136 -20.474 1.00 51.88 88 SER A C 1
ATOM 688 O O . SER A 1 88 ? -4.028 2.617 -19.376 1.00 51.88 88 SER A O 1
ATOM 690 N N . GLU A 1 89 ? -4.304 4.364 -20.755 1.00 55.81 89 GLU A N 1
ATOM 691 C CA . GLU A 1 89 ? -5.037 5.173 -19.762 1.00 55.81 89 GLU A CA 1
ATOM 692 C C . GLU A 1 89 ? -6.358 4.507 -19.343 1.00 55.81 89 GLU A C 1
ATOM 694 O O . GLU A 1 89 ? -6.720 4.522 -18.169 1.00 55.81 89 GLU A O 1
ATOM 699 N N . SER A 1 90 ? -7.037 3.827 -20.275 1.00 62.72 90 SER A N 1
ATOM 700 C CA . SER A 1 90 ? -8.284 3.103 -19.992 1.00 62.72 90 SER A CA 1
ATOM 701 C C . SER A 1 90 ? -8.110 1.867 -19.100 1.00 62.72 90 SER A C 1
ATOM 703 O O . SER A 1 90 ? -9.116 1.368 -18.601 1.00 62.72 90 SER A O 1
ATOM 705 N N . VAL A 1 91 ? -6.895 1.331 -18.941 1.00 84.44 91 VAL A N 1
ATOM 706 C CA . VAL A 1 91 ? -6.644 0.121 -18.132 1.00 84.44 91 VAL A CA 1
ATOM 707 C C . VAL A 1 91 ? -6.140 0.495 -16.737 1.00 84.44 91 VAL A C 1
ATOM 709 O O . VAL A 1 91 ? -6.481 -0.174 -15.767 1.00 84.44 91 VAL A O 1
ATOM 712 N N . ARG A 1 92 ? -5.425 1.622 -16.589 1.00 89.25 92 ARG A N 1
ATOM 713 C CA . ARG A 1 92 ? -4.982 2.119 -15.271 1.00 89.25 92 ARG A CA 1
ATOM 714 C C . ARG A 1 92 ? -6.127 2.534 -14.349 1.00 89.25 92 ARG A C 1
ATOM 716 O O . ARG A 1 92 ? -5.917 2.608 -13.145 1.00 89.25 92 ARG A O 1
ATOM 723 N N . SER A 1 93 ? -7.340 2.746 -14.862 1.00 91.44 93 SER A N 1
ATOM 724 C CA . SER A 1 93 ? -8.509 2.984 -14.006 1.00 91.44 93 SER A CA 1
ATOM 725 C C . SER A 1 93 ? -8.831 1.811 -13.072 1.00 91.44 93 SER A C 1
ATOM 727 O O . SER A 1 93 ? -9.490 2.030 -12.065 1.00 91.44 93 SER A O 1
ATOM 729 N N . GLU A 1 94 ? -8.368 0.589 -13.379 1.00 92.50 94 GLU A N 1
ATOM 730 C CA . GLU A 1 94 ? -8.467 -0.578 -12.479 1.00 92.50 94 GLU A CA 1
ATOM 731 C C . GLU A 1 94 ? -7.623 -0.415 -11.199 1.00 92.50 94 GLU A C 1
ATOM 733 O O . GLU A 1 94 ? -7.835 -1.140 -10.235 1.00 92.50 94 GLU A O 1
ATOM 738 N N . LEU A 1 95 ? -6.682 0.536 -11.184 1.00 94.12 95 LEU A N 1
ATOM 739 C CA . LEU A 1 95 ? -5.763 0.802 -10.074 1.00 94.12 95 LEU A CA 1
ATOM 740 C C . LEU A 1 95 ? -6.177 2.011 -9.226 1.00 94.12 95 LEU A C 1
ATOM 742 O O . LEU A 1 95 ? -5.441 2.410 -8.325 1.00 94.12 95 LEU A O 1
ATOM 746 N N . ILE A 1 96 ? -7.310 2.640 -9.549 1.00 93.31 96 ILE A N 1
ATOM 747 C CA . ILE A 1 96 ? -7.797 3.840 -8.869 1.00 93.31 96 ILE A CA 1
ATOM 748 C C . ILE A 1 96 ? -8.974 3.456 -7.983 1.00 93.31 96 ILE A C 1
ATOM 750 O O . ILE A 1 96 ? -10.028 3.042 -8.466 1.00 93.31 96 ILE A O 1
ATOM 754 N N . PHE A 1 97 ? -8.791 3.626 -6.681 1.00 93.00 97 PHE A N 1
ATOM 755 C CA . PHE A 1 97 ? -9.727 3.188 -5.656 1.00 93.00 97 PHE A CA 1
ATOM 756 C C . PHE A 1 97 ? -10.182 4.401 -4.842 1.00 93.00 97 PHE A C 1
ATOM 758 O O . PHE A 1 97 ? -9.371 5.210 -4.400 1.00 93.00 97 PHE A O 1
ATOM 765 N N . ASP A 1 98 ? -11.494 4.555 -4.658 1.00 92.19 98 ASP A N 1
ATOM 766 C CA . ASP A 1 98 ? -12.044 5.677 -3.894 1.00 92.19 98 ASP A CA 1
ATOM 767 C C . ASP A 1 98 ? -12.053 5.349 -2.397 1.00 92.19 98 ASP A C 1
ATOM 769 O O . ASP A 1 98 ? -12.775 4.453 -1.951 1.00 92.19 98 ASP A O 1
ATOM 773 N N . ILE A 1 99 ? -11.301 6.125 -1.615 1.00 91.50 99 ILE A N 1
ATOM 774 C CA . ILE A 1 99 ? -11.223 6.045 -0.147 1.00 91.50 99 ILE A CA 1
ATOM 775 C C . ILE A 1 99 ? -12.577 6.249 0.555 1.00 91.50 99 ILE A C 1
ATOM 777 O O . ILE A 1 99 ? -12.770 5.833 1.701 1.00 91.50 99 ILE A O 1
ATOM 781 N N . ASN A 1 100 ? -13.525 6.899 -0.128 1.00 91.62 100 ASN A N 1
ATOM 782 C CA . ASN A 1 100 ? -14.888 7.123 0.350 1.00 91.62 100 ASN A CA 1
ATOM 783 C C . ASN A 1 100 ? -15.836 5.980 -0.023 1.00 91.62 100 ASN A C 1
ATOM 785 O O . ASN A 1 100 ? -16.999 5.981 0.390 1.00 91.62 100 ASN A O 1
ATOM 789 N N . SER A 1 101 ? -15.382 5.018 -0.829 1.00 92.81 101 SER A N 1
ATOM 790 C CA . SER A 1 101 ? -16.217 3.885 -1.198 1.00 92.81 101 SER A CA 1
ATOM 791 C C . SER A 1 101 ? -16.414 2.959 0.010 1.00 92.81 101 SER A C 1
ATOM 793 O O . SER A 1 101 ? -15.454 2.658 0.724 1.00 92.81 101 SER A O 1
ATOM 795 N N . PRO A 1 102 ? -17.642 2.457 0.246 1.00 90.19 102 PRO A N 1
ATOM 796 C CA . PRO A 1 102 ? -17.894 1.525 1.344 1.00 90.19 102 PRO A CA 1
ATOM 797 C C . PRO A 1 102 ? -17.039 0.256 1.271 1.00 90.19 102 PRO A C 1
ATOM 799 O O . PRO A 1 102 ? -16.691 -0.306 2.301 1.00 90.19 102 PRO A O 1
ATOM 802 N N . GLU A 1 103 ? -16.697 -0.182 0.059 1.00 89.50 103 GLU A N 1
ATOM 803 C CA . GLU A 1 103 ? -15.853 -1.351 -0.183 1.00 89.50 103 GLU A CA 1
ATOM 804 C C . GLU A 1 103 ? -14.435 -1.133 0.353 1.00 89.50 103 GLU A C 1
ATOM 806 O O . GLU A 1 103 ? -14.002 -1.892 1.218 1.00 89.50 103 GLU A O 1
ATOM 811 N N . VAL A 1 104 ? -13.765 -0.047 -0.050 1.00 90.75 104 VAL A N 1
ATOM 812 C CA . VAL A 1 104 ? -12.428 0.303 0.459 1.00 90.75 104 VAL A CA 1
ATOM 813 C C . VAL A 1 104 ? -12.468 0.541 1.968 1.00 90.75 104 VAL A C 1
ATOM 815 O O . VAL A 1 104 ? -11.641 0.004 2.697 1.00 90.75 104 VAL A O 1
ATOM 818 N N . GLN A 1 105 ? -13.461 1.282 2.469 1.00 90.50 105 GLN A N 1
ATOM 819 C CA . GLN A 1 105 ? -13.586 1.540 3.907 1.00 90.50 105 GLN A CA 1
ATOM 820 C C . GLN A 1 105 ? -13.754 0.257 4.719 1.00 90.50 105 GLN A C 1
ATOM 822 O O . GLN A 1 105 ? -13.135 0.125 5.771 1.00 90.50 105 GLN A O 1
ATOM 827 N N . SER A 1 106 ? -14.534 -0.710 4.230 1.00 89.31 106 SER A N 1
ATOM 828 C CA . SER A 1 106 ? -14.753 -1.977 4.934 1.00 89.31 106 SER A CA 1
ATOM 829 C C . SER A 1 106 ? -13.489 -2.831 5.064 1.00 89.31 106 SER A C 1
ATOM 831 O O . SER A 1 106 ? -13.413 -3.677 5.952 1.00 89.31 106 SER A O 1
ATOM 833 N N . GLN A 1 107 ? -12.484 -2.631 4.205 1.00 89.69 107 GLN A N 1
ATOM 834 C CA . GLN A 1 107 ? -11.191 -3.312 4.334 1.00 89.69 107 GLN A CA 1
ATOM 835 C C . GLN A 1 107 ? -10.312 -2.702 5.431 1.00 89.69 107 GLN A C 1
ATOM 837 O O . GLN A 1 107 ? -9.398 -3.356 5.921 1.00 89.69 107 GLN A O 1
ATOM 842 N N . PHE A 1 108 ? -10.586 -1.462 5.839 1.00 90.31 108 PHE A N 1
ATOM 843 C CA . PHE A 1 108 ? -9.753 -0.728 6.790 1.00 90.31 108 PHE A CA 1
ATOM 844 C C . PHE A 1 108 ? -10.456 -0.386 8.097 1.00 90.31 108 PHE A C 1
ATOM 846 O O . PHE A 1 108 ? -9.785 -0.092 9.077 1.00 90.31 108 PHE A O 1
ATOM 853 N N . ILE A 1 109 ? -11.782 -0.421 8.154 1.00 89.12 109 ILE A N 1
ATOM 854 C CA . ILE A 1 109 ? -12.562 -0.070 9.338 1.00 89.12 109 ILE A CA 1
ATOM 855 C C . ILE A 1 109 ? -13.484 -1.240 9.666 1.00 89.12 109 ILE A C 1
ATOM 857 O O . ILE A 1 109 ? -14.364 -1.587 8.880 1.00 89.12 109 ILE A O 1
ATOM 861 N N . GLY A 1 110 ? -13.288 -1.829 10.846 1.00 88.19 110 GLY A N 1
ATOM 862 C CA . GLY A 1 110 ? -14.007 -3.020 11.295 1.00 88.19 110 GLY A CA 1
ATOM 863 C C . GLY A 1 110 ? -13.242 -4.325 11.059 1.00 88.19 110 GLY A C 1
ATOM 864 O O . GLY A 1 110 ? -12.111 -4.338 10.563 1.00 88.19 110 GLY A O 1
ATOM 865 N N . THR A 1 111 ? -13.881 -5.429 11.439 1.00 87.19 111 THR A N 1
ATOM 866 C CA . THR A 1 111 ? -13.313 -6.791 11.450 1.00 87.19 111 THR A CA 1
ATOM 867 C C . THR A 1 111 ? -13.982 -7.730 10.439 1.00 87.19 111 THR A C 1
ATOM 869 O O . THR A 1 111 ? -13.554 -8.867 10.279 1.00 87.19 111 THR A O 1
ATOM 872 N N . ASP A 1 112 ? -14.994 -7.252 9.706 1.00 78.25 112 ASP A N 1
ATOM 873 C CA . ASP A 1 112 ? -15.848 -8.083 8.842 1.00 78.25 112 ASP A CA 1
ATOM 874 C C . ASP A 1 112 ? -15.132 -8.654 7.600 1.00 78.25 112 ASP A C 1
ATOM 876 O O . ASP A 1 112 ? -15.575 -9.656 7.037 1.00 78.25 112 ASP A O 1
ATOM 880 N N . ASN A 1 113 ? -14.027 -8.035 7.174 1.00 71.19 113 ASN A N 1
ATOM 881 C CA . ASN A 1 113 ? -13.161 -8.542 6.107 1.00 71.19 113 ASN A CA 1
ATOM 882 C C . ASN A 1 113 ? -11.897 -9.134 6.727 1.00 71.19 113 ASN A C 1
ATOM 884 O O . ASN A 1 113 ? -11.148 -8.399 7.364 1.00 71.19 113 ASN A O 1
ATOM 888 N N . ILE A 1 114 ? -11.652 -10.428 6.534 1.00 60.50 114 ILE A N 1
ATOM 889 C CA . ILE A 1 114 ? -10.526 -11.166 7.126 1.00 60.50 114 ILE A CA 1
ATOM 890 C C . ILE A 1 114 ? -9.333 -11.078 6.169 1.00 60.50 114 ILE A C 1
ATOM 892 O O . ILE A 1 114 ? -9.047 -12.013 5.430 1.00 60.50 114 ILE A O 1
ATOM 896 N N . ASN A 1 115 ? -8.674 -9.923 6.161 1.00 68.06 115 ASN A N 1
ATOM 897 C CA . ASN A 1 115 ? -7.288 -9.831 5.718 1.00 68.06 115 ASN A CA 1
ATOM 898 C C . ASN A 1 115 ? -6.474 -9.487 6.959 1.00 68.06 115 ASN A C 1
ATOM 900 O O . ASN A 1 115 ? -6.359 -8.312 7.325 1.00 68.06 115 ASN A O 1
ATOM 904 N N . ASP A 1 116 ? -6.022 -10.536 7.641 1.00 64.44 116 ASP A N 1
ATOM 905 C CA . ASP A 1 116 ? -5.282 -10.440 8.900 1.00 64.44 116 ASP A CA 1
ATOM 906 C C . ASP A 1 116 ? -3.829 -9.986 8.667 1.00 64.44 116 ASP A C 1
ATOM 908 O O . ASP A 1 116 ? -3.192 -9.463 9.579 1.00 64.44 116 ASP A O 1
ATOM 912 N N . GLU A 1 117 ? -3.328 -10.131 7.435 1.00 70.12 117 GLU A N 1
ATOM 913 C CA . GLU A 1 117 ? -1.962 -9.783 7.016 1.00 70.12 117 GLU A CA 1
ATOM 914 C C . GLU A 1 117 ? -1.810 -8.277 6.721 1.00 70.12 117 GLU A C 1
ATOM 916 O O . GLU A 1 117 ? -0.704 -7.744 6.607 1.00 70.12 117 GLU A O 1
ATOM 921 N N . GLY A 1 118 ? -2.929 -7.549 6.656 1.00 73.81 118 GLY A N 1
ATOM 922 C CA . GLY A 1 118 ? -2.958 -6.103 6.456 1.00 73.81 118 GLY A CA 1
ATOM 923 C C . GLY A 1 118 ? -2.653 -5.658 5.029 1.00 73.81 118 GLY A C 1
ATOM 924 O O . GLY A 1 118 ? -2.422 -4.467 4.797 1.00 73.81 118 GLY A O 1
ATOM 925 N N . TYR A 1 119 ? -2.687 -6.588 4.076 1.00 84.81 119 TYR A N 1
ATOM 926 C CA . TYR A 1 119 ? -2.637 -6.273 2.656 1.00 84.81 119 TYR A CA 1
ATOM 927 C C . TYR A 1 119 ? -3.962 -5.669 2.184 1.00 84.81 119 TYR A C 1
ATOM 929 O O . TYR A 1 119 ? -5.008 -5.787 2.823 1.00 84.81 119 TYR A O 1
ATOM 937 N N . PHE A 1 120 ? -3.911 -4.980 1.053 1.00 89.81 120 PHE A N 1
ATOM 938 C CA . PHE A 1 120 ? -5.096 -4.468 0.390 1.00 89.81 120 PHE A CA 1
ATOM 939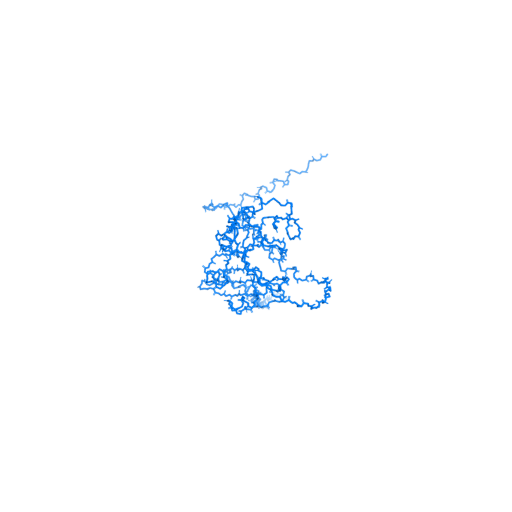 C C . PHE A 1 120 ? -5.592 -5.489 -0.632 1.00 89.81 120 PHE A C 1
ATOM 941 O O . PHE A 1 120 ? -4.869 -5.849 -1.565 1.00 89.81 120 PHE A O 1
ATOM 948 N N . GLU A 1 121 ? -6.826 -5.960 -0.463 1.00 88.06 121 GLU A N 1
ATOM 949 C CA . GLU A 1 121 ? -7.411 -6.961 -1.351 1.00 88.06 121 GLU A CA 1
ATOM 950 C C . GLU A 1 121 ? -8.048 -6.294 -2.571 1.00 88.06 121 GLU A C 1
ATOM 952 O O . GLU A 1 121 ? -8.975 -5.489 -2.455 1.00 88.06 121 GLU A O 1
ATOM 957 N N . GLN A 1 122 ? -7.555 -6.652 -3.756 1.00 90.00 122 GLN A N 1
ATOM 958 C CA . GLN A 1 122 ? -8.105 -6.252 -5.049 1.00 90.00 122 GLN A CA 1
ATOM 959 C C . GLN A 1 122 ? -7.657 -7.223 -6.158 1.00 90.00 122 GLN A C 1
ATOM 961 O O . GLN A 1 122 ? -6.729 -8.007 -5.969 1.00 90.00 122 GLN A O 1
ATOM 966 N N . ASP A 1 123 ? -8.310 -7.160 -7.323 1.00 89.25 123 ASP A N 1
ATOM 967 C CA . ASP A 1 123 ? -8.120 -8.119 -8.429 1.00 89.25 123 ASP A CA 1
ATOM 968 C C . ASP A 1 123 ? -7.119 -7.662 -9.516 1.00 89.25 123 ASP A C 1
ATOM 970 O O . ASP A 1 123 ? -6.845 -8.397 -10.468 1.00 89.25 123 ASP A O 1
ATOM 974 N N . ALA A 1 124 ? -6.605 -6.434 -9.439 1.00 92.88 124 ALA A N 1
ATOM 975 C CA . ALA A 1 124 ? -5.786 -5.812 -10.475 1.00 92.88 124 ALA A CA 1
ATOM 976 C C . ALA A 1 124 ? -4.307 -6.250 -10.432 1.00 92.88 124 ALA A C 1
ATOM 978 O O . ALA A 1 124 ? -3.776 -6.648 -11.473 1.00 92.88 124 ALA A O 1
ATOM 979 N N . ILE A 1 125 ? -3.644 -6.183 -9.273 1.00 95.81 125 ILE A N 1
ATOM 980 C CA . ILE A 1 125 ? -2.246 -6.621 -9.072 1.00 95.81 125 ILE A CA 1
ATOM 981 C C . ILE A 1 125 ? -2.207 -7.643 -7.938 1.00 95.81 125 ILE A C 1
ATOM 983 O O . ILE A 1 125 ? -2.458 -7.288 -6.795 1.00 95.81 125 ILE A O 1
ATOM 987 N N . THR A 1 126 ? -1.892 -8.904 -8.212 1.00 93.81 126 THR A N 1
ATOM 988 C CA . THR A 1 126 ? -1.919 -9.956 -7.181 1.00 93.81 126 THR A CA 1
ATOM 989 C C . THR A 1 126 ? -0.519 -10.427 -6.814 1.00 93.81 126 THR A C 1
ATOM 991 O O . THR A 1 126 ? 0.388 -10.395 -7.646 1.00 93.81 126 THR A O 1
ATOM 994 N N . VAL A 1 127 ? -0.370 -10.943 -5.591 1.00 93.94 127 VAL A N 1
ATOM 995 C CA . VAL A 1 127 ? 0.842 -11.642 -5.136 1.00 93.94 127 VAL A CA 1
ATOM 996 C C . VAL A 1 127 ? 1.266 -12.700 -6.162 1.00 93.94 127 VAL A C 1
ATOM 998 O O . VAL A 1 127 ? 0.429 -13.420 -6.717 1.00 93.94 127 VAL A O 1
ATOM 1001 N N . GLY A 1 128 ? 2.566 -12.757 -6.443 1.00 96.56 128 GLY A N 1
ATOM 1002 C CA . GLY A 1 128 ? 3.182 -13.666 -7.408 1.00 96.56 128 GLY A CA 1
ATOM 1003 C C . GLY A 1 128 ? 3.224 -13.181 -8.863 1.00 96.56 128 GLY A C 1
ATOM 1004 O O . GLY A 1 128 ? 3.874 -13.840 -9.671 1.00 96.56 128 GLY A O 1
ATOM 1005 N N . MET A 1 129 ? 2.584 -12.059 -9.220 1.00 97.94 129 MET A N 1
ATOM 1006 C CA . MET A 1 129 ? 2.818 -11.418 -10.527 1.00 97.94 129 MET A CA 1
ATOM 1007 C C . MET A 1 129 ? 4.244 -10.861 -10.595 1.00 97.94 129 MET A C 1
ATOM 1009 O O . MET A 1 129 ? 4.738 -10.344 -9.595 1.00 97.94 129 MET A O 1
ATOM 1013 N N . SER A 1 130 ? 4.909 -10.929 -11.748 1.00 98.56 130 SER A N 1
ATOM 1014 C CA . SER A 1 130 ? 6.203 -10.257 -11.934 1.00 98.56 130 SER A CA 1
ATOM 1015 C C . SER A 1 130 ? 6.036 -8.770 -12.252 1.00 98.56 130 SER A C 1
ATOM 1017 O O . SER A 1 130 ? 4.992 -8.332 -12.748 1.00 98.56 130 SER A O 1
ATOM 1019 N N . GLN A 1 131 ? 7.087 -7.979 -12.024 1.00 98.44 131 GLN A N 1
ATOM 1020 C CA . GLN A 1 131 ? 7.103 -6.572 -12.423 1.00 98.44 131 GLN A CA 1
ATOM 1021 C C . GLN A 1 131 ? 6.840 -6.409 -13.928 1.00 98.44 131 GLN A C 1
ATOM 1023 O O . GLN A 1 131 ? 6.035 -5.562 -14.316 1.00 98.44 131 GLN A O 1
ATOM 1028 N N . THR A 1 132 ? 7.451 -7.243 -14.779 1.00 98.44 132 THR A N 1
ATOM 1029 C CA . THR A 1 132 ? 7.191 -7.208 -16.228 1.00 98.44 132 THR A CA 1
ATOM 1030 C C . THR A 1 132 ? 5.709 -7.422 -16.545 1.00 98.44 132 THR A C 1
ATOM 1032 O O . THR A 1 132 ? 5.147 -6.682 -17.350 1.00 98.44 132 THR A O 1
ATOM 1035 N N . GLU A 1 133 ? 5.047 -8.394 -15.907 1.00 98.12 133 GLU A N 1
ATOM 1036 C CA . GLU A 1 133 ? 3.622 -8.670 -16.144 1.00 98.12 133 GLU A CA 1
ATOM 1037 C C . GLU A 1 133 ? 2.732 -7.470 -15.784 1.00 98.12 133 GLU A C 1
ATOM 1039 O O . GLU A 1 133 ? 1.790 -7.142 -16.514 1.00 98.12 133 GLU A O 1
ATOM 1044 N N . ILE A 1 134 ? 3.046 -6.787 -14.683 1.00 98.00 134 ILE A N 1
ATOM 1045 C CA . ILE A 1 134 ? 2.328 -5.589 -14.236 1.00 98.00 134 ILE A CA 1
ATOM 1046 C C . ILE A 1 134 ? 2.541 -4.447 -15.225 1.00 98.00 134 ILE A C 1
ATOM 1048 O O . ILE A 1 134 ? 1.575 -3.818 -15.666 1.00 98.00 134 ILE A O 1
ATOM 1052 N N . GLU A 1 135 ? 3.790 -4.190 -15.609 1.00 97.44 135 GLU A N 1
ATOM 1053 C CA . GLU A 1 135 ? 4.136 -3.066 -16.476 1.00 97.44 135 GLU A CA 1
ATOM 1054 C C . GLU A 1 135 ? 3.666 -3.258 -17.921 1.00 97.44 135 GLU A C 1
ATOM 1056 O O . GLU A 1 135 ? 3.310 -2.284 -18.587 1.00 97.44 135 GLU A O 1
ATOM 1061 N N . GLU A 1 136 ? 3.563 -4.498 -18.402 1.00 96.69 136 GLU A N 1
ATOM 1062 C CA . GLU A 1 136 ? 2.918 -4.796 -19.683 1.00 96.69 136 GLU A CA 1
ATOM 1063 C C . GLU A 1 136 ? 1.421 -4.454 -19.673 1.00 96.69 136 GLU A C 1
ATOM 1065 O O . GLU A 1 136 ? 0.886 -4.004 -20.694 1.00 96.69 136 GLU A O 1
ATOM 1070 N N . LYS A 1 137 ? 0.733 -4.650 -18.539 1.00 95.88 137 LYS A N 1
ATOM 1071 C CA . LYS A 1 137 ? -0.712 -4.402 -18.425 1.00 95.88 137 LYS A CA 1
ATOM 1072 C C . LYS A 1 137 ? -1.037 -2.940 -18.119 1.00 95.88 137 LYS A C 1
ATOM 1074 O O . LYS A 1 137 ? -1.940 -2.374 -18.738 1.00 95.88 137 LYS A O 1
ATOM 1079 N N . TYR A 1 138 ? -0.327 -2.334 -17.173 1.00 96.19 138 TYR A N 1
ATOM 1080 C CA . TYR A 1 138 ? -0.669 -1.021 -16.625 1.00 96.19 138 TYR A CA 1
ATOM 1081 C C . TYR A 1 138 ? 0.333 0.079 -16.988 1.00 96.19 138 TYR A C 1
ATOM 1083 O O . TYR A 1 138 ? 0.046 1.258 -16.775 1.00 96.19 138 TYR A O 1
ATOM 1091 N N . GLY A 1 139 ? 1.472 -0.265 -17.589 1.00 95.75 139 GLY A N 1
ATOM 1092 C CA . GLY A 1 139 ? 2.597 0.648 -17.791 1.00 95.75 139 GLY A CA 1
ATOM 1093 C C . GLY A 1 139 ? 3.517 0.725 -16.565 1.00 95.75 139 GLY A C 1
ATOM 1094 O O . GLY A 1 139 ? 3.226 0.098 -15.546 1.00 95.75 139 GLY A O 1
ATOM 1095 N N . PRO A 1 140 ? 4.611 1.506 -16.645 1.00 95.44 140 PRO A N 1
ATOM 1096 C CA . PRO A 1 140 ? 5.576 1.633 -15.553 1.00 95.44 140 PRO A CA 1
ATOM 1097 C C . PRO A 1 140 ? 4.922 2.170 -14.273 1.00 95.44 140 PRO A C 1
ATOM 1099 O O . PRO A 1 140 ? 3.850 2.794 -14.318 1.00 95.44 140 PRO A O 1
ATOM 1102 N N . TYR A 1 141 ? 5.576 1.935 -13.136 1.00 94.94 141 TYR A N 1
ATOM 1103 C CA . TYR A 1 141 ? 5.182 2.553 -11.872 1.00 94.94 141 TYR A CA 1
ATOM 1104 C C . TYR A 1 141 ? 5.249 4.087 -11.969 1.00 94.94 141 TYR A C 1
ATOM 1106 O O . TYR A 1 141 ? 5.986 4.648 -12.779 1.00 94.94 141 TYR A O 1
ATOM 1114 N N . ASP A 1 142 ? 4.446 4.768 -11.155 1.00 92.62 142 ASP A N 1
ATOM 1115 C CA . ASP A 1 142 ? 4.366 6.230 -11.118 1.00 92.62 142 ASP A CA 1
ATOM 1116 C C . ASP A 1 142 ? 5.587 6.837 -10.410 1.00 92.62 142 ASP A C 1
ATOM 1118 O O . ASP A 1 142 ? 6.150 7.831 -10.867 1.00 92.62 142 ASP A O 1
ATOM 1122 N N . PHE A 1 143 ? 5.998 6.233 -9.292 1.00 91.50 143 PHE A N 1
ATOM 1123 C CA . PHE A 1 143 ? 7.218 6.559 -8.550 1.00 91.50 143 PHE A CA 1
ATOM 1124 C C . PHE A 1 143 ? 7.584 5.420 -7.582 1.00 91.50 143 PHE A C 1
ATOM 1126 O O . PHE A 1 143 ? 6.800 4.492 -7.368 1.00 91.50 143 PHE A O 1
ATOM 1133 N N . THR A 1 144 ? 8.763 5.511 -6.966 1.00 92.19 144 THR A N 1
ATOM 1134 C CA . THR A 1 144 ? 9.166 4.693 -5.815 1.00 92.19 144 THR A CA 1
ATOM 1135 C C . THR A 1 144 ? 9.889 5.550 -4.773 1.00 92.19 144 THR A C 1
ATOM 1137 O O . THR A 1 144 ? 10.473 6.588 -5.094 1.00 92.19 144 THR A O 1
ATOM 1140 N N . LEU A 1 145 ? 9.801 5.150 -3.505 1.00 86.62 145 LEU A N 1
ATOM 1141 C CA . LEU A 1 145 ? 10.384 5.846 -2.359 1.00 86.62 145 LEU A CA 1
ATOM 1142 C C . LEU A 1 145 ? 11.039 4.804 -1.455 1.00 86.62 145 LEU A C 1
ATOM 1144 O O . LEU A 1 145 ? 10.424 3.775 -1.201 1.00 86.62 145 LEU A O 1
ATOM 1148 N N . GLN A 1 146 ? 12.200 5.092 -0.871 1.00 86.31 146 GLN A N 1
ATOM 1149 C CA . GLN A 1 146 ? 12.716 4.251 0.210 1.00 86.31 146 GLN A CA 1
ATOM 1150 C C . GLN A 1 146 ? 11.828 4.408 1.458 1.00 86.31 146 GLN A C 1
ATOM 1152 O O . GLN A 1 146 ? 11.667 5.516 1.973 1.00 86.31 146 GLN A O 1
ATOM 1157 N N . ALA A 1 147 ? 11.280 3.303 1.961 1.00 78.94 147 ALA A N 1
ATOM 1158 C CA . ALA A 1 147 ? 10.483 3.242 3.179 1.00 78.94 147 ALA A CA 1
ATOM 1159 C C . ALA A 1 147 ? 10.669 1.889 3.893 1.00 78.94 147 ALA A C 1
ATOM 1161 O O . ALA A 1 147 ? 10.375 0.832 3.338 1.00 78.94 147 ALA A O 1
ATOM 1162 N N . GLY A 1 148 ? 11.143 1.919 5.144 1.00 70.44 148 GLY A N 1
ATOM 1163 C CA . GLY A 1 148 ? 11.145 0.730 6.008 1.00 70.44 148 GLY A CA 1
ATOM 1164 C C . GLY A 1 148 ? 11.977 -0.441 5.503 1.00 70.44 148 GLY A C 1
ATOM 1165 O O . GLY A 1 148 ? 11.486 -1.560 5.485 1.00 70.44 148 GLY A O 1
ATOM 1166 N N . GLY A 1 149 ? 13.185 -0.180 5.001 1.00 83.38 149 GLY A N 1
ATOM 1167 C CA . GLY A 1 149 ? 14.042 -1.231 4.434 1.00 83.38 149 GLY A CA 1
ATOM 1168 C C . GLY A 1 149 ? 13.621 -1.729 3.045 1.00 83.38 149 GLY A C 1
ATOM 1169 O O . GLY A 1 149 ? 14.383 -2.454 2.419 1.00 83.38 149 GLY A O 1
ATOM 1170 N N . SER A 1 150 ? 12.482 -1.269 2.521 1.00 89.94 150 SER A N 1
ATOM 1171 C CA . SER A 1 150 ? 12.009 -1.556 1.163 1.00 89.94 150 SER A CA 1
ATOM 1172 C C . SER A 1 150 ? 11.861 -0.279 0.333 1.00 89.94 150 SER A C 1
ATOM 1174 O O . SER A 1 150 ? 11.916 0.836 0.857 1.00 89.94 150 SER A O 1
ATOM 1176 N N . ALA A 1 151 ? 11.668 -0.434 -0.968 1.00 92.94 151 ALA A N 1
ATOM 1177 C CA . ALA A 1 151 ? 11.320 0.614 -1.906 1.00 92.94 151 ALA A CA 1
ATOM 1178 C C . ALA A 1 151 ? 10.035 0.196 -2.637 1.00 92.94 151 ALA A C 1
ATOM 1180 O O . ALA A 1 151 ? 10.102 -0.450 -3.682 1.00 92.94 151 ALA A O 1
ATOM 1181 N N . PRO A 1 152 ? 8.843 0.503 -2.091 1.00 93.25 152 PRO A N 1
ATOM 1182 C CA . PRO A 1 152 ? 7.587 0.158 -2.744 1.00 93.25 152 PRO A CA 1
ATOM 1183 C C . PRO A 1 152 ? 7.474 0.844 -4.108 1.00 93.25 152 PRO A C 1
ATOM 1185 O O . PRO A 1 152 ? 7.844 2.014 -4.254 1.00 93.25 152 PRO A O 1
ATOM 1188 N N . ALA A 1 153 ? 6.924 0.145 -5.095 1.00 95.38 153 ALA A N 1
ATOM 1189 C CA . ALA A 1 153 ? 6.568 0.715 -6.389 1.00 95.38 153 ALA A CA 1
ATOM 1190 C C . ALA A 1 153 ? 5.095 1.134 -6.382 1.00 95.38 153 ALA A C 1
ATOM 1192 O O . ALA A 1 153 ? 4.220 0.339 -6.037 1.00 95.38 153 ALA A O 1
ATOM 1193 N N . PHE A 1 154 ? 4.809 2.379 -6.753 1.00 94.12 154 PHE A N 1
ATOM 1194 C CA . PHE A 1 154 ? 3.456 2.926 -6.683 1.00 94.12 154 PHE A CA 1
ATOM 1195 C C . PHE A 1 154 ? 2.782 2.880 -8.055 1.00 94.12 154 PHE A C 1
ATOM 1197 O O . PHE A 1 154 ? 3.307 3.422 -9.024 1.00 94.12 154 PHE A O 1
ATOM 1204 N N . TYR A 1 155 ? 1.614 2.243 -8.131 1.00 95.06 155 TYR A N 1
ATOM 1205 C CA . TYR A 1 155 ? 0.781 2.152 -9.330 1.00 95.06 155 TYR A CA 1
ATOM 1206 C C . TYR A 1 155 ? -0.633 2.639 -8.990 1.00 95.06 155 TYR A C 1
ATOM 1208 O O . TYR A 1 155 ? -1.439 1.894 -8.431 1.00 95.06 155 TYR A O 1
ATOM 1216 N N . GLY A 1 156 ? -0.955 3.895 -9.303 1.00 93.25 156 GLY A N 1
ATOM 1217 C CA . GLY A 1 156 ? -2.231 4.493 -8.902 1.00 93.25 156 GLY A CA 1
ATOM 1218 C C . GLY A 1 156 ? -2.390 4.503 -7.379 1.00 93.25 156 GLY A C 1
ATOM 1219 O O . GLY A 1 156 ? -1.542 5.040 -6.674 1.00 93.25 156 GLY A O 1
ATOM 1220 N N . ASN A 1 157 ? -3.463 3.897 -6.863 1.00 94.88 157 ASN A N 1
ATOM 1221 C CA . ASN A 1 157 ? -3.723 3.761 -5.425 1.00 94.88 157 ASN A CA 1
ATOM 1222 C C . ASN A 1 157 ? -3.128 2.484 -4.806 1.00 94.88 157 ASN A C 1
ATOM 1224 O O . ASN A 1 157 ? -3.535 2.087 -3.716 1.00 94.88 157 ASN A O 1
ATOM 1228 N N . LEU A 1 158 ? -2.172 1.832 -5.471 1.00 94.81 158 LEU A N 1
ATOM 1229 C CA . LEU A 1 158 ? -1.507 0.631 -4.965 1.00 94.81 158 LEU A CA 1
ATOM 1230 C C . LEU A 1 158 ? -0.023 0.889 -4.706 1.00 94.81 158 LEU A C 1
ATOM 1232 O O . LEU A 1 158 ? 0.671 1.445 -5.553 1.00 94.81 158 LEU A O 1
ATOM 1236 N N . ALA A 1 159 ? 0.462 0.446 -3.549 1.00 94.06 159 ALA A N 1
ATOM 1237 C CA . ALA A 1 159 ? 1.879 0.338 -3.225 1.00 94.06 159 ALA A CA 1
ATOM 1238 C C . ALA A 1 159 ? 2.278 -1.140 -3.257 1.00 94.06 159 ALA A C 1
ATOM 1240 O O . ALA A 1 159 ? 1.770 -1.941 -2.474 1.00 94.06 159 ALA A O 1
ATOM 1241 N N . VAL A 1 160 ? 3.169 -1.497 -4.173 1.00 95.94 160 VAL A N 1
ATOM 1242 C CA . VAL A 1 160 ? 3.577 -2.875 -4.451 1.00 95.94 160 VAL A CA 1
ATOM 1243 C C . VAL A 1 160 ? 4.964 -3.117 -3.869 1.00 95.94 160 VAL A C 1
ATOM 1245 O O . VAL A 1 160 ? 5.907 -2.392 -4.191 1.00 95.94 160 VAL A O 1
ATOM 1248 N N . ILE A 1 161 ? 5.089 -4.135 -3.019 1.00 95.56 161 ILE A N 1
ATOM 1249 C CA . ILE A 1 161 ? 6.375 -4.640 -2.535 1.00 95.56 161 ILE A CA 1
ATOM 1250 C C . ILE A 1 161 ? 6.762 -5.840 -3.381 1.00 95.56 161 ILE A C 1
ATOM 1252 O O . ILE A 1 161 ? 5.988 -6.792 -3.502 1.00 95.56 161 ILE A O 1
ATOM 1256 N N . TYR A 1 162 ? 7.962 -5.783 -3.946 1.00 97.81 162 TYR A N 1
ATOM 1257 C CA . TYR A 1 162 ? 8.536 -6.883 -4.702 1.00 97.81 162 TYR A CA 1
ATOM 1258 C C . TYR A 1 162 ? 9.505 -7.721 -3.855 1.00 97.81 162 TYR A C 1
ATOM 1260 O O . TYR A 1 162 ? 10.021 -7.242 -2.846 1.00 97.81 162 TYR A O 1
ATOM 1268 N N . SER A 1 163 ? 9.789 -8.943 -4.304 1.00 97.81 163 SER A N 1
ATOM 1269 C CA . SER A 1 163 ? 10.653 -9.931 -3.644 1.00 97.81 163 SER A CA 1
ATOM 1270 C C . SER A 1 163 ? 12.099 -9.473 -3.439 1.00 97.81 163 SER A C 1
ATOM 1272 O O . SER A 1 163 ? 12.749 -9.894 -2.489 1.00 97.81 163 SER A O 1
ATOM 1274 N N . GLU A 1 164 ? 12.616 -8.590 -4.297 1.00 97.38 164 GLU A N 1
ATOM 1275 C CA . GLU A 1 164 ? 13.947 -7.979 -4.130 1.00 97.38 164 GLU A CA 1
ATOM 1276 C C . GLU A 1 164 ? 13.910 -6.698 -3.271 1.00 97.38 164 GLU A C 1
ATOM 1278 O O . GLU A 1 164 ? 14.889 -5.958 -3.200 1.00 97.38 164 GLU A O 1
ATOM 1283 N N . PHE A 1 165 ? 12.771 -6.396 -2.638 1.00 96.00 165 PHE A N 1
ATOM 1284 C CA . PHE A 1 165 ? 12.515 -5.197 -1.831 1.00 96.00 165 PHE A CA 1
ATOM 1285 C C . PHE A 1 165 ? 12.693 -3.857 -2.560 1.00 96.00 165 PHE A C 1
ATOM 1287 O O . PHE A 1 165 ? 12.595 -2.811 -1.925 1.00 96.00 165 PHE A O 1
ATOM 1294 N N . ALA A 1 166 ? 12.890 -3.858 -3.878 1.00 96.81 166 ALA A N 1
ATOM 1295 C CA . ALA A 1 166 ? 12.900 -2.679 -4.740 1.00 96.81 166 ALA A CA 1
ATOM 1296 C C . ALA A 1 166 ? 12.391 -3.041 -6.147 1.00 96.81 166 ALA A C 1
ATOM 1298 O O . ALA A 1 166 ? 12.506 -4.200 -6.560 1.00 96.81 166 ALA A O 1
ATOM 1299 N N . PRO A 1 167 ? 11.824 -2.095 -6.915 1.00 97.75 167 PRO A N 1
ATOM 1300 C CA . PRO A 1 167 ? 11.553 -2.317 -8.326 1.00 97.75 167 PRO A CA 1
ATOM 1301 C C . PRO A 1 167 ? 12.846 -2.275 -9.144 1.00 97.75 167 PRO A C 1
ATOM 1303 O O . PRO A 1 167 ? 13.808 -1.578 -8.813 1.00 97.75 167 PRO A O 1
ATOM 1306 N N . TYR A 1 168 ? 12.828 -2.955 -10.283 1.00 98.12 168 TYR A N 1
ATOM 1307 C CA . TYR A 1 168 ? 13.753 -2.677 -11.368 1.00 98.12 168 TYR A CA 1
ATOM 1308 C C . TYR A 1 168 ? 13.513 -1.265 -11.921 1.00 98.12 168 TYR A C 1
ATOM 1310 O O . TYR A 1 168 ? 12.369 -0.880 -12.164 1.00 98.12 168 TYR A O 1
ATOM 1318 N N . GLY A 1 169 ? 14.592 -0.528 -12.177 1.00 95.62 169 GLY A N 1
ATOM 1319 C CA . GLY A 1 169 ? 14.558 0.803 -12.783 1.00 95.62 169 GLY A CA 1
ATOM 1320 C C . GLY A 1 169 ? 15.953 1.273 -13.191 1.00 95.62 169 GLY A C 1
ATOM 1321 O O . GLY A 1 169 ? 16.893 0.482 -13.270 1.00 95.62 169 GLY A O 1
ATOM 1322 N N . ASP A 1 170 ? 16.116 2.554 -13.506 1.00 92.25 170 ASP A N 1
ATOM 1323 C CA . ASP A 1 170 ? 17.411 3.110 -13.924 1.00 92.25 170 ASP A CA 1
ATOM 1324 C C . ASP A 1 170 ? 18.350 3.447 -12.750 1.00 92.25 170 ASP A C 1
ATOM 1326 O O . ASP A 1 170 ? 19.531 3.733 -12.976 1.00 92.25 170 ASP A O 1
ATOM 1330 N N . GLY A 1 171 ? 17.853 3.353 -11.511 1.00 88.19 171 GLY A N 1
ATOM 1331 C CA . GLY A 1 171 ? 18.573 3.701 -10.289 1.00 88.19 171 GLY A CA 1
ATOM 1332 C C . GLY A 1 171 ? 18.688 5.208 -10.039 1.00 88.19 171 GLY A C 1
ATOM 1333 O O . GLY A 1 171 ? 19.534 5.619 -9.242 1.00 88.19 171 GLY A O 1
ATOM 1334 N N . GLU A 1 172 ? 17.905 6.045 -10.734 1.00 87.06 172 GLU A N 1
ATOM 1335 C CA . GLU A 1 172 ? 17.809 7.483 -10.438 1.00 87.06 172 GLU A CA 1
ATOM 1336 C C . GLU A 1 172 ? 16.893 7.780 -9.234 1.00 87.06 172 GLU A C 1
ATOM 1338 O O . GLU A 1 172 ? 17.013 8.839 -8.610 1.00 87.06 172 GLU A O 1
ATOM 1343 N N . ASP A 1 173 ? 16.014 6.840 -8.885 1.00 89.56 173 ASP A N 1
ATOM 1344 C CA . ASP A 1 173 ? 15.143 6.841 -7.709 1.00 89.56 173 ASP A CA 1
AT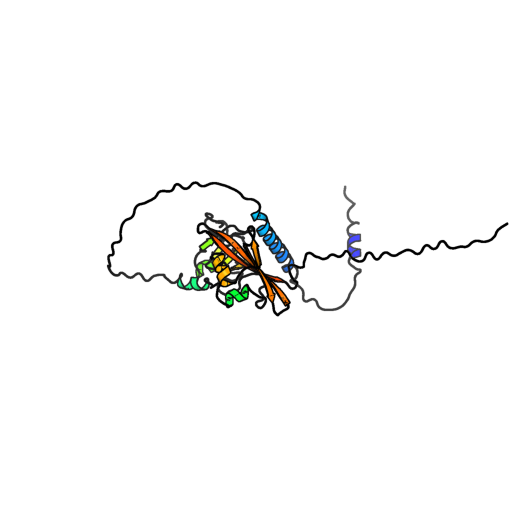OM 1345 C C . ASP A 1 173 ? 15.523 5.696 -6.738 1.00 89.56 173 ASP A C 1
ATOM 1347 O O . ASP A 1 173 ? 16.686 5.303 -6.656 1.00 89.56 173 ASP A O 1
ATOM 1351 N N . ALA A 1 174 ? 14.570 5.185 -5.952 1.00 92.25 174 ALA A N 1
ATOM 1352 C CA . ALA A 1 174 ? 14.791 4.048 -5.054 1.00 92.25 174 ALA A CA 1
ATOM 1353 C C . ALA A 1 174 ? 14.798 2.673 -5.770 1.00 92.25 174 ALA A C 1
ATOM 1355 O O . ALA A 1 174 ? 14.769 1.642 -5.102 1.00 92.25 174 ALA A O 1
ATOM 1356 N N . SER A 1 175 ? 14.818 2.644 -7.107 1.00 95.94 175 SER A N 1
ATOM 1357 C CA . SER A 1 175 ? 14.926 1.421 -7.912 1.00 95.94 175 SER A CA 1
ATOM 1358 C C . SER A 1 175 ? 16.354 0.875 -8.011 1.00 95.94 175 SER A C 1
ATOM 1360 O O . SER A 1 175 ? 17.340 1.570 -7.754 1.00 95.94 175 SER A O 1
ATOM 1362 N N . ASP A 1 176 ? 16.478 -0.381 -8.449 1.00 96.44 176 ASP A N 1
ATOM 1363 C CA . ASP A 1 176 ? 17.765 -1.032 -8.697 1.00 96.44 176 ASP A CA 1
ATOM 1364 C C . ASP A 1 176 ? 17.849 -1.605 -10.124 1.00 96.44 176 ASP A 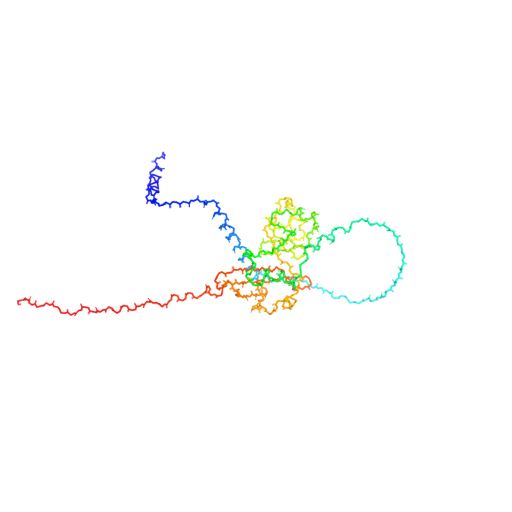C 1
ATOM 1366 O O . ASP A 1 176 ? 17.159 -2.549 -10.510 1.00 96.44 176 ASP A O 1
ATOM 1370 N N . SER A 1 177 ? 18.768 -1.048 -10.917 1.00 97.06 177 SER A N 1
ATOM 1371 C CA . SER A 1 177 ? 19.036 -1.467 -12.303 1.00 97.06 177 SER A CA 1
ATOM 1372 C C . SER A 1 177 ? 19.627 -2.871 -12.471 1.00 97.06 177 SER A C 1
ATOM 1374 O O . SER A 1 177 ? 19.744 -3.356 -13.600 1.00 97.06 177 SER A O 1
ATOM 1376 N N . SER A 1 178 ? 20.052 -3.513 -11.382 1.00 97.19 178 SER A N 1
ATOM 1377 C CA . SER A 1 178 ? 20.608 -4.867 -11.386 1.00 97.19 178 SER A CA 1
ATOM 1378 C C . SER A 1 178 ? 19.557 -5.965 -11.208 1.00 97.19 178 SER A C 1
ATOM 1380 O O . SER A 1 178 ? 19.856 -7.125 -11.507 1.00 97.19 178 SER A O 1
ATOM 1382 N N . ILE A 1 179 ? 18.340 -5.603 -10.790 1.00 98.06 179 ILE A N 1
ATOM 1383 C CA . ILE A 1 179 ? 17.204 -6.516 -10.645 1.00 98.06 179 ILE A CA 1
ATOM 1384 C C . ILE A 1 179 ? 16.727 -6.992 -12.022 1.00 98.06 179 ILE A C 1
ATOM 1386 O O . ILE A 1 179 ? 16.740 -6.251 -13.005 1.00 98.06 179 ILE A O 1
ATOM 1390 N N . ASN A 1 180 ? 16.290 -8.248 -12.104 1.00 98.19 180 ASN A N 1
ATOM 1391 C CA . ASN A 1 180 ? 15.613 -8.775 -13.282 1.00 98.19 180 ASN A CA 1
ATOM 1392 C C . ASN A 1 180 ? 14.086 -8.618 -13.116 1.00 98.19 180 ASN A C 1
ATOM 1394 O O . ASN A 1 180 ? 13.520 -9.314 -12.275 1.00 98.19 180 ASN A O 1
ATOM 1398 N N . PRO A 1 181 ? 13.395 -7.767 -13.902 1.00 98.19 181 PRO A N 1
ATOM 1399 C CA . PRO A 1 181 ? 11.959 -7.515 -13.718 1.00 98.19 181 PRO A CA 1
ATOM 1400 C C . PRO A 1 181 ? 11.072 -8.743 -13.993 1.00 98.19 181 PRO A C 1
ATOM 1402 O O . PRO A 1 181 ? 9.953 -8.810 -13.490 1.00 98.19 181 PRO A O 1
ATOM 1405 N N . ASP A 1 182 ? 11.572 -9.740 -14.733 1.00 98.50 182 ASP A N 1
ATOM 1406 C CA . ASP A 1 182 ? 10.865 -11.008 -14.967 1.00 98.50 182 ASP A CA 1
ATOM 1407 C C . ASP A 1 182 ? 10.905 -11.951 -13.750 1.00 98.50 182 ASP A C 1
ATOM 1409 O O . ASP A 1 182 ? 10.120 -12.894 -13.677 1.00 98.50 182 ASP A O 1
ATOM 1413 N N . GLU A 1 183 ? 11.836 -11.725 -12.818 1.00 98.25 183 GLU A N 1
ATOM 1414 C CA . GLU A 1 183 ? 12.055 -12.546 -11.617 1.00 98.25 183 GLU A CA 1
ATOM 1415 C C . GLU A 1 183 ? 11.791 -11.765 -10.319 1.00 98.25 183 GLU A C 1
ATOM 1417 O O . GLU A 1 183 ? 11.993 -12.301 -9.234 1.00 98.25 183 GLU A O 1
ATOM 1422 N N . ASN A 1 184 ? 11.329 -10.517 -10.431 1.00 98.38 184 ASN A N 1
ATOM 1423 C CA . ASN A 1 184 ? 10.954 -9.678 -9.303 1.00 98.38 184 ASN A CA 1
ATOM 1424 C C . ASN A 1 184 ? 9.439 -9.769 -9.095 1.00 98.38 184 ASN A C 1
ATOM 1426 O O . ASN A 1 184 ? 8.670 -9.163 -9.847 1.00 98.38 184 ASN A O 1
ATOM 1430 N N . TYR A 1 185 ? 9.010 -10.581 -8.133 1.00 98.44 185 TYR A N 1
ATOM 1431 C CA . TYR A 1 185 ? 7.601 -10.936 -7.946 1.00 98.44 185 TYR A CA 1
ATOM 1432 C C . TYR A 1 185 ? 6.952 -10.100 -6.852 1.00 98.44 185 TYR A C 1
ATOM 1434 O O . TYR A 1 185 ? 7.614 -9.701 -5.901 1.00 98.44 185 TYR A O 1
ATOM 1442 N N . VAL A 1 186 ? 5.655 -9.830 -6.977 1.00 98.06 186 VAL A N 1
ATOM 1443 C CA . VAL A 1 186 ? 4.878 -9.163 -5.928 1.00 98.06 186 VAL A CA 1
ATOM 1444 C C . VAL A 1 186 ? 4.792 -10.060 -4.701 1.00 98.06 186 VAL A C 1
ATOM 1446 O O . VAL A 1 186 ? 4.239 -11.154 -4.791 1.00 98.06 186 VAL A O 1
ATOM 1449 N N . GLU A 1 187 ? 5.259 -9.556 -3.564 1.00 95.50 187 GLU A N 1
ATOM 1450 C CA . GLU A 1 187 ? 5.118 -10.185 -2.245 1.00 95.50 187 GLU A CA 1
ATOM 1451 C C . GLU A 1 187 ? 3.928 -9.602 -1.479 1.00 95.50 187 GLU A C 1
ATOM 1453 O O . GLU A 1 187 ? 3.173 -10.326 -0.838 1.00 95.50 187 GLU A O 1
ATOM 1458 N N . ALA A 1 188 ? 3.711 -8.288 -1.587 1.00 93.62 188 ALA A N 1
ATOM 1459 C CA . ALA A 1 188 ? 2.629 -7.605 -0.889 1.00 93.62 188 ALA A CA 1
ATOM 1460 C C . ALA A 1 188 ? 2.074 -6.433 -1.698 1.00 93.62 188 ALA A C 1
ATOM 1462 O O . ALA A 1 188 ? 2.793 -5.755 -2.436 1.00 93.62 188 ALA A O 1
ATOM 1463 N N . VAL A 1 189 ? 0.783 -6.160 -1.508 1.00 94.00 189 VAL A N 1
ATOM 1464 C CA . VAL A 1 189 ? 0.109 -4.991 -2.074 1.00 94.00 189 VAL A CA 1
ATOM 1465 C C . VAL A 1 189 ? -0.599 -4.250 -0.956 1.00 94.00 189 VAL A C 1
ATOM 1467 O O . VAL A 1 189 ? -1.417 -4.823 -0.242 1.00 94.00 189 VAL A O 1
ATOM 1470 N N . TYR A 1 190 ? -0.304 -2.964 -0.823 1.00 93.00 190 TYR A N 1
ATOM 1471 C CA . TYR A 1 190 ? -0.950 -2.072 0.128 1.00 93.00 190 TYR A CA 1
ATOM 1472 C C . TYR A 1 190 ? -1.725 -0.978 -0.590 1.00 93.00 190 TYR A C 1
ATOM 1474 O O . TYR A 1 190 ? -1.448 -0.636 -1.741 1.00 93.00 190 TYR A O 1
ATOM 1482 N N . TYR A 1 191 ? -2.671 -0.375 0.121 1.00 93.31 191 TYR A N 1
ATOM 1483 C CA . TYR A 1 191 ? -3.376 0.791 -0.379 1.00 93.31 191 TYR A CA 1
ATOM 1484 C C . TYR A 1 191 ? -2.525 2.043 -0.197 1.00 93.31 191 TYR A C 1
ATOM 1486 O O . TYR A 1 191 ? -2.132 2.392 0.920 1.00 93.31 191 TYR A O 1
ATOM 1494 N N . TYR A 1 192 ? -2.277 2.731 -1.306 1.00 92.94 192 TYR A N 1
ATOM 1495 C CA . TYR A 1 192 ? -1.702 4.063 -1.336 1.00 92.94 192 TYR A CA 1
ATOM 1496 C C . TYR A 1 192 ? -2.814 5.099 -1.480 1.00 92.94 192 TYR A C 1
ATOM 1498 O O . TYR A 1 192 ? -3.493 5.178 -2.506 1.00 92.94 192 TYR A O 1
ATOM 1506 N N . ALA A 1 193 ? -2.999 5.918 -0.447 1.00 91.31 193 ALA A N 1
ATOM 1507 C CA . ALA A 1 193 ? -4.104 6.865 -0.431 1.00 91.31 193 ALA A CA 1
ATOM 1508 C C . ALA A 1 193 ? -3.857 8.067 -1.347 1.00 91.31 193 ALA A C 1
ATOM 1510 O O . ALA A 1 193 ? -4.772 8.485 -2.052 1.00 91.31 193 ALA A O 1
ATOM 1511 N N . GLY A 1 194 ? -2.638 8.616 -1.350 1.00 88.56 194 GLY A N 1
ATOM 1512 C CA . GLY A 1 194 ? -2.286 9.759 -2.199 1.00 88.56 194 GLY A CA 1
ATOM 1513 C C . GLY A 1 194 ? -3.077 11.035 -1.886 1.00 88.56 194 GLY A C 1
ATOM 1514 O O . GLY A 1 194 ? -3.176 11.922 -2.728 1.00 88.56 194 GLY A O 1
ATOM 1515 N N . ILE A 1 195 ? -3.645 11.127 -0.683 1.00 90.00 195 ILE A N 1
ATOM 1516 C CA . ILE A 1 195 ? -4.467 12.249 -0.209 1.00 90.00 195 ILE A CA 1
ATOM 1517 C C . ILE A 1 195 ? -3.835 12.900 1.016 1.00 90.00 195 ILE A C 1
ATOM 1519 O O . ILE A 1 195 ? -2.930 12.354 1.644 1.00 90.00 195 ILE A O 1
ATOM 1523 N N . THR A 1 196 ? -4.318 14.074 1.394 1.00 88.50 196 THR A N 1
ATOM 1524 C CA . THR A 1 196 ? -3.911 14.741 2.633 1.00 88.50 196 THR A CA 1
ATOM 1525 C C . THR A 1 196 ? -4.533 14.085 3.869 1.00 88.50 196 THR A C 1
ATOM 1527 O O . THR A 1 196 ? -5.570 13.425 3.802 1.00 88.50 196 THR A O 1
ATOM 1530 N N . GLU A 1 197 ? -3.940 14.322 5.044 1.00 87.06 197 GLU A N 1
ATOM 1531 C CA . GLU A 1 197 ? -4.506 13.862 6.325 1.00 87.06 197 GLU A CA 1
ATOM 1532 C C . GLU A 1 197 ? -5.932 14.380 6.552 1.00 87.06 197 GLU A C 1
ATOM 1534 O O . GLU A 1 197 ? -6.788 13.641 7.025 1.00 87.06 197 GLU A O 1
ATOM 1539 N N . ASN A 1 198 ? -6.212 15.632 6.174 1.00 88.00 198 ASN A N 1
ATOM 1540 C CA . ASN A 1 198 ? -7.543 16.221 6.331 1.00 88.00 198 ASN A CA 1
ATOM 1541 C C . ASN A 1 198 ? -8.592 15.516 5.465 1.00 88.00 198 ASN A C 1
ATOM 1543 O O . ASN A 1 198 ? -9.723 15.359 5.910 1.00 88.00 198 ASN A O 1
ATOM 1547 N N . GLU A 1 199 ? -8.230 15.096 4.252 1.00 90.69 199 GLU A N 1
ATOM 1548 C CA . GLU A 1 199 ? -9.133 14.346 3.373 1.00 90.69 199 GLU A CA 1
ATOM 1549 C C . GLU A 1 199 ? -9.423 12.953 3.937 1.00 90.69 199 GLU A C 1
ATOM 1551 O O . GLU A 1 199 ? -10.567 12.506 3.888 1.00 90.69 199 GLU A O 1
ATOM 1556 N N . LEU A 1 200 ? -8.431 12.290 4.546 1.00 90.94 200 LEU A N 1
ATOM 1557 C CA . LEU A 1 200 ? -8.669 11.019 5.235 1.00 90.94 200 LEU A CA 1
ATOM 1558 C C . LEU A 1 200 ? -9.583 11.205 6.455 1.00 90.94 200 LEU A C 1
ATOM 1560 O O . LEU A 1 200 ? -10.510 10.425 6.655 1.00 90.94 200 LEU A O 1
ATOM 1564 N N . ILE A 1 201 ? -9.363 12.260 7.245 1.00 90.56 201 ILE A N 1
ATOM 1565 C CA . ILE A 1 201 ? -10.215 12.598 8.396 1.00 90.56 201 ILE A CA 1
ATOM 1566 C C . ILE A 1 201 ? -11.642 12.935 7.944 1.00 90.56 201 ILE A C 1
ATOM 1568 O O . ILE A 1 201 ? -12.605 12.555 8.605 1.00 90.56 201 ILE A O 1
ATOM 1572 N N . GLU A 1 202 ? -11.810 13.616 6.811 1.00 91.75 202 GLU A N 1
ATOM 1573 C CA . GLU A 1 202 ? -13.134 13.871 6.237 1.00 91.75 202 GLU A CA 1
ATOM 1574 C C . GLU A 1 202 ? -13.820 12.570 5.794 1.00 91.75 202 GLU A C 1
ATOM 1576 O O . GLU A 1 202 ? -15.021 12.408 6.021 1.00 91.75 202 GLU A O 1
ATOM 1581 N N . ALA A 1 203 ? -13.061 11.628 5.228 1.00 91.19 203 ALA A N 1
ATOM 1582 C CA . ALA A 1 203 ? -13.580 10.343 4.777 1.00 91.19 203 ALA A CA 1
ATOM 1583 C C . ALA A 1 203 ? -13.960 9.409 5.940 1.00 91.19 203 ALA A C 1
ATOM 1585 O O . ALA A 1 203 ? -14.991 8.734 5.873 1.00 91.19 203 ALA A O 1
ATOM 1586 N N . TRP A 1 204 ? -13.122 9.319 6.978 1.00 91.69 204 TRP A N 1
ATOM 1587 C CA . TRP A 1 204 ? -13.184 8.265 8.008 1.00 91.69 204 TRP A CA 1
ATOM 1588 C C . TRP A 1 204 ? -13.516 8.774 9.414 1.00 91.69 204 TRP A C 1
ATOM 1590 O O . TRP A 1 204 ? -13.804 7.984 10.314 1.00 91.69 204 TRP A O 1
ATOM 1600 N N . GLY A 1 205 ? -13.511 10.089 9.614 1.00 91.88 205 GLY A N 1
ATOM 1601 C CA . GLY A 1 205 ? -13.643 10.720 10.919 1.00 91.88 205 GLY A CA 1
ATOM 1602 C C . GLY A 1 205 ? -12.304 10.937 11.623 1.00 91.88 205 GLY A C 1
ATOM 1603 O O . GLY A 1 205 ? -11.222 10.672 11.095 1.00 91.88 205 GLY A O 1
ATOM 1604 N N . GLU A 1 206 ? -12.393 11.464 12.842 1.00 92.06 206 GLU A N 1
ATOM 1605 C CA . GLU A 1 206 ? -11.227 11.769 13.672 1.00 92.06 206 GLU A CA 1
ATOM 1606 C C . GLU A 1 206 ? -10.526 10.475 14.129 1.00 92.06 206 GLU A C 1
ATOM 1608 O O . GLU A 1 206 ? -11.204 9.570 14.628 1.00 92.06 2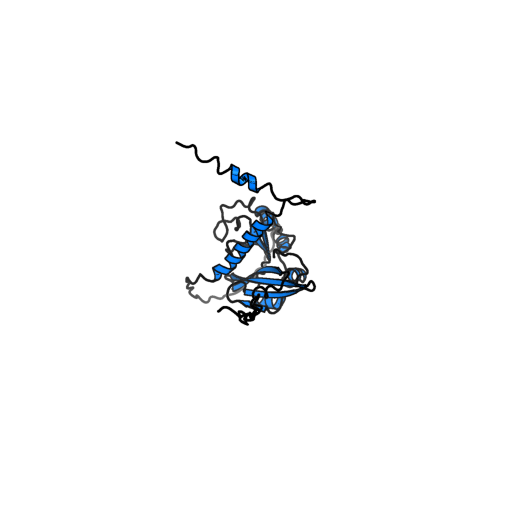06 GLU A O 1
ATOM 1613 N N . PRO A 1 207 ? -9.190 10.377 14.004 1.00 91.06 207 PRO A N 1
ATOM 1614 C CA . PRO A 1 207 ? -8.433 9.258 14.551 1.00 91.06 207 PRO A CA 1
ATOM 1615 C C . PRO A 1 207 ? -8.413 9.307 16.083 1.00 91.06 207 PRO A C 1
ATOM 1617 O O . PRO A 1 207 ? -8.595 10.358 16.702 1.00 91.06 207 PRO A O 1
ATOM 1620 N N . GLU A 1 208 ? -8.125 8.168 16.710 1.00 88.19 208 GLU A N 1
ATOM 1621 C CA . GLU A 1 208 ? -7.947 8.100 18.164 1.00 88.19 208 GLU A CA 1
ATOM 1622 C C . GLU A 1 208 ? -6.620 8.740 18.589 1.00 88.19 208 GLU A C 1
ATOM 1624 O O . GLU A 1 208 ? -6.550 9.464 19.585 1.00 88.19 208 GLU A O 1
ATOM 1629 N N . GLU A 1 209 ? -5.570 8.512 17.800 1.00 84.50 209 GLU A N 1
ATOM 1630 C CA . GLU A 1 209 ? -4.256 9.102 18.019 1.00 84.50 209 GLU A CA 1
ATOM 1631 C C . GLU A 1 209 ? -3.734 9.752 16.739 1.00 84.50 209 GLU A C 1
ATOM 1633 O O . GLU A 1 209 ? -3.780 9.165 15.657 1.00 84.50 209 GLU A O 1
ATOM 1638 N N . ALA A 1 210 ? -3.164 10.947 16.897 1.00 79.00 210 ALA A N 1
ATOM 1639 C CA . ALA A 1 210 ? -2.357 11.606 15.881 1.00 79.00 210 ALA A CA 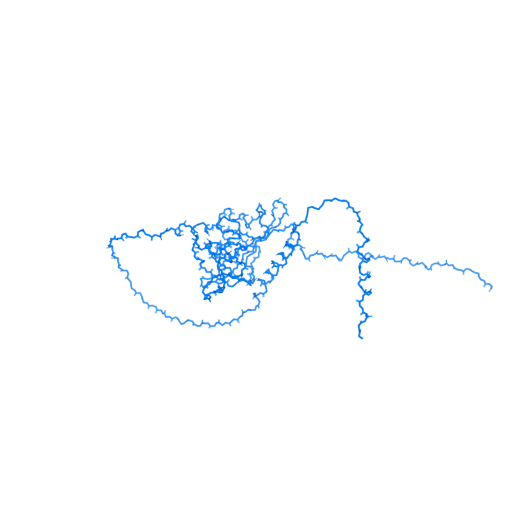1
ATOM 1640 C C . ALA A 1 210 ? -0.921 11.736 16.395 1.00 79.00 210 ALA A C 1
ATOM 1642 O O . ALA A 1 210 ? -0.685 12.293 17.475 1.00 79.00 210 ALA A O 1
ATOM 1643 N N . ARG A 1 211 ? 0.046 11.217 15.639 1.00 74.12 211 ARG A N 1
ATOM 1644 C CA . ARG A 1 211 ? 1.455 11.177 16.048 1.00 74.12 211 ARG A CA 1
ATOM 1645 C C . ARG A 1 211 ? 2.298 12.100 15.176 1.00 74.12 211 ARG A C 1
ATOM 1647 O O . ARG A 1 211 ? 2.066 12.271 13.984 1.00 74.12 211 ARG A O 1
ATOM 1654 N N . THR A 1 212 ? 3.302 12.722 15.792 1.00 62.59 212 THR A N 1
ATOM 1655 C CA . THR A 1 212 ? 4.285 13.562 15.086 1.00 62.59 212 THR A CA 1
ATOM 1656 C C . THR A 1 212 ? 5.479 12.770 14.550 1.00 62.59 212 THR A C 1
ATOM 1658 O O . THR A 1 212 ? 6.267 13.335 13.797 1.00 62.59 212 THR A O 1
ATOM 1661 N N . ARG A 1 213 ? 5.615 11.499 14.953 1.00 55.50 213 ARG A N 1
ATOM 1662 C CA . ARG A 1 213 ? 6.611 10.512 14.504 1.00 55.50 213 ARG A CA 1
ATOM 1663 C C . ARG A 1 213 ? 5.934 9.141 14.394 1.00 55.50 213 ARG A C 1
ATOM 1665 O O . ARG A 1 213 ? 5.124 8.816 15.267 1.00 55.50 213 ARG A O 1
ATOM 1672 N N . GLY A 1 214 ? 6.272 8.354 13.378 1.00 58.25 214 GLY A N 1
ATOM 1673 C CA . GLY A 1 214 ? 5.614 7.085 13.051 1.00 58.25 214 GLY A CA 1
ATOM 1674 C C . GLY A 1 214 ? 4.307 7.262 12.257 1.00 58.25 214 GLY A C 1
ATOM 1675 O O . GLY A 1 214 ? 4.084 8.339 11.696 1.00 58.25 214 GLY A O 1
ATOM 1676 N N . PRO A 1 215 ? 3.428 6.234 12.191 1.00 61.09 215 PRO A N 1
ATOM 1677 C CA . PRO A 1 215 ? 2.160 6.338 11.469 1.00 61.09 215 PRO A CA 1
ATOM 1678 C C . PRO A 1 215 ? 1.369 7.531 12.001 1.00 61.09 215 PRO A C 1
ATOM 1680 O O . PRO A 1 215 ? 1.168 7.673 13.211 1.00 61.09 215 PRO A O 1
ATOM 1683 N N . ALA A 1 216 ? 0.984 8.422 11.090 1.00 75.88 216 ALA A N 1
ATOM 1684 C CA . ALA A 1 216 ? 0.474 9.736 11.443 1.00 75.88 216 ALA A CA 1
ATOM 1685 C C . ALA A 1 216 ? -0.880 9.651 12.140 1.00 75.88 216 ALA A C 1
ATOM 1687 O O . ALA A 1 216 ? -1.137 10.442 13.047 1.00 75.88 216 ALA A O 1
ATOM 1688 N N . LEU A 1 217 ? -1.715 8.692 11.734 1.00 88.38 217 LEU A N 1
ATOM 1689 C CA . LEU A 1 217 ? -3.086 8.546 12.204 1.00 88.38 217 LEU A CA 1
ATOM 1690 C C . LEU A 1 217 ? -3.344 7.085 12.576 1.00 88.38 217 LEU A C 1
ATOM 1692 O O . LEU A 1 217 ? -3.003 6.172 11.819 1.00 88.38 217 LEU A O 1
ATOM 1696 N N . VAL A 1 218 ? -3.941 6.882 13.749 1.00 91.12 218 VAL A N 1
ATOM 1697 C CA . VAL A 1 218 ? -4.310 5.561 14.266 1.00 91.12 218 VAL A CA 1
ATOM 1698 C C . VAL A 1 218 ? -5.814 5.516 14.498 1.00 91.12 218 VAL A C 1
ATOM 1700 O O . VAL A 1 218 ? -6.358 6.306 15.273 1.00 91.12 218 VAL A O 1
ATOM 1703 N N . TYR A 1 219 ? -6.471 4.560 13.853 1.00 92.44 219 TYR A N 1
ATOM 1704 C CA . TYR A 1 219 ? -7.886 4.255 14.031 1.00 92.44 219 TYR A CA 1
ATOM 1705 C C . TYR A 1 219 ? -8.011 2.899 14.712 1.00 92.44 219 TYR A C 1
ATOM 1707 O O . TYR A 1 219 ? -7.360 1.940 14.302 1.00 92.44 219 TYR A O 1
ATOM 1715 N N . ARG A 1 220 ? -8.845 2.801 15.746 1.00 92.62 220 ARG A N 1
ATOM 1716 C CA . ARG A 1 220 ? -9.103 1.540 16.445 1.00 92.62 220 ARG A CA 1
ATOM 1717 C C . ARG A 1 220 ? -10.590 1.347 16.661 1.00 92.62 220 ARG A C 1
ATOM 1719 O O . ARG A 1 220 ? -11.351 2.313 16.716 1.00 92.62 220 ARG A O 1
ATOM 1726 N N . GLY A 1 221 ? -10.985 0.096 16.827 1.00 92.00 221 GLY A N 1
ATOM 1727 C CA . GLY A 1 221 ? -12.333 -0.251 17.239 1.00 92.00 221 GLY A CA 1
ATOM 1728 C C . GLY A 1 221 ? -12.468 -1.734 17.537 1.00 92.00 221 GLY A C 1
ATOM 1729 O O . GLY A 1 221 ? -11.559 -2.523 17.282 1.00 92.00 221 GLY A O 1
ATOM 1730 N N . GLU A 1 222 ? -13.614 -2.086 18.099 1.00 92.94 222 GLU A N 1
ATOM 1731 C CA . GLU A 1 222 ? -14.031 -3.462 18.352 1.00 92.94 222 GLU A CA 1
ATOM 1732 C C . GLU A 1 222 ? -15.144 -3.800 17.360 1.00 92.94 222 GLU A C 1
ATOM 1734 O O . GLU A 1 222 ? -16.063 -2.998 17.157 1.00 92.94 222 GLU A O 1
ATOM 1739 N N . GLY A 1 223 ? -15.026 -4.949 16.706 1.00 90.00 223 GLY A N 1
ATOM 1740 C CA . GLY A 1 223 ? -16.050 -5.484 15.824 1.00 90.00 223 GLY A CA 1
ATOM 1741 C C . GLY A 1 223 ? -17.154 -6.213 16.583 1.00 90.00 223 GLY A C 1
ATOM 1742 O O . GLY A 1 223 ? -17.014 -6.570 17.752 1.00 90.00 223 GLY A O 1
ATOM 1743 N N . ASP A 1 224 ? -18.260 -6.494 15.894 1.00 90.25 224 ASP A N 1
ATOM 1744 C CA . ASP A 1 224 ? -19.389 -7.245 16.466 1.00 90.25 224 ASP A CA 1
ATOM 1745 C C . ASP A 1 224 ? -19.027 -8.710 16.800 1.00 90.25 224 ASP A C 1
ATOM 1747 O O . ASP A 1 224 ? -19.749 -9.392 17.534 1.00 90.25 224 ASP A O 1
ATOM 1751 N N . ASP A 1 225 ? -17.912 -9.199 16.259 1.00 89.25 225 ASP A N 1
ATOM 1752 C CA . ASP A 1 225 ? -17.328 -10.513 16.513 1.00 89.25 225 ASP A CA 1
ATOM 1753 C C . ASP A 1 225 ? -16.451 -10.567 17.778 1.00 89.25 225 ASP A C 1
ATOM 1755 O O . ASP A 1 225 ? -16.024 -11.653 18.175 1.00 89.25 225 ASP A O 1
ATOM 1759 N N . GLY A 1 226 ? -16.232 -9.425 18.440 1.00 90.06 226 GLY A N 1
ATOM 1760 C CA . GLY A 1 226 ? -15.380 -9.292 19.623 1.00 90.06 226 GLY A CA 1
ATOM 1761 C C . GLY A 1 226 ? -13.885 -9.199 19.310 1.00 90.06 226 GLY A C 1
ATOM 1762 O O . GLY A 1 226 ? -13.084 -9.157 20.242 1.00 90.06 226 GLY A O 1
ATOM 1763 N N . ASN A 1 227 ? -13.503 -9.164 18.029 1.00 91.31 227 ASN A N 1
ATOM 1764 C CA . ASN A 1 227 ? -12.133 -8.876 17.620 1.00 91.31 227 ASN A CA 1
ATOM 1765 C C . ASN A 1 227 ? -11.902 -7.359 17.578 1.00 91.31 227 ASN A C 1
ATOM 1767 O O . ASN A 1 227 ? -12.828 -6.559 17.438 1.00 91.31 227 ASN A O 1
ATOM 1771 N N . TYR A 1 228 ? -10.641 -6.955 17.656 1.00 91.38 228 TYR A N 1
ATOM 1772 C CA . TYR A 1 228 ? -10.213 -5.562 17.601 1.00 91.38 228 TYR A CA 1
ATOM 1773 C C . TYR A 1 228 ? -9.498 -5.290 16.287 1.00 91.38 228 TYR A C 1
ATOM 1775 O O . TYR A 1 228 ? -8.718 -6.119 15.833 1.00 91.38 228 TYR A O 1
ATOM 1783 N N . TYR A 1 229 ? -9.702 -4.115 15.698 1.00 91.44 229 TYR A N 1
ATOM 1784 C CA . TYR A 1 229 ? -8.896 -3.662 14.566 1.00 91.44 229 TYR A CA 1
ATOM 1785 C C . TYR A 1 229 ? -8.028 -2.466 14.952 1.00 91.44 229 TYR A C 1
ATOM 1787 O O . TYR A 1 229 ? -8.407 -1.633 15.781 1.00 91.44 229 TYR A O 1
ATOM 1795 N N . VAL A 1 230 ? -6.859 -2.376 14.322 1.00 91.62 230 VAL A N 1
ATOM 1796 C CA . VAL A 1 230 ? -5.958 -1.226 14.386 1.00 91.62 230 VAL A CA 1
ATOM 1797 C C . VAL A 1 230 ? -5.540 -0.870 12.974 1.00 91.62 230 VAL A C 1
ATOM 1799 O O . VAL A 1 230 ? -4.833 -1.636 12.322 1.00 91.62 230 VAL A O 1
ATOM 1802 N N . THR A 1 231 ? -5.942 0.311 12.529 1.00 91.69 231 THR A N 1
ATOM 1803 C CA . THR A 1 231 ? -5.606 0.835 11.210 1.00 91.69 231 THR A CA 1
ATOM 1804 C C . THR A 1 231 ? -4.629 1.979 11.346 1.00 91.69 231 THR A C 1
ATOM 1806 O O . THR A 1 231 ? -4.882 2.967 12.039 1.00 91.69 231 THR A O 1
ATOM 1809 N N . LEU A 1 232 ? -3.491 1.812 10.690 1.00 90.88 232 LEU A N 1
ATOM 1810 C CA . LEU A 1 232 ? -2.367 2.725 10.687 1.00 90.88 232 LEU A CA 1
ATOM 1811 C C . LEU A 1 232 ? -2.308 3.392 9.319 1.00 90.88 232 LEU A C 1
ATOM 1813 O O . LEU A 1 232 ? -2.180 2.715 8.301 1.00 90.88 232 LEU A O 1
ATOM 1817 N N . ALA A 1 233 ? -2.384 4.719 9.302 1.00 90.50 233 ALA A N 1
ATOM 1818 C CA . ALA A 1 233 ? -2.139 5.506 8.105 1.00 90.50 233 ALA A CA 1
ATOM 1819 C C . ALA A 1 233 ? -0.753 6.151 8.214 1.00 90.50 233 ALA A C 1
ATOM 1821 O O . ALA A 1 233 ? -0.523 7.061 9.021 1.00 90.50 233 ALA A O 1
ATOM 1822 N N . GLY A 1 234 ? 0.185 5.645 7.418 1.00 86.12 234 GLY A N 1
ATOM 1823 C CA . GLY A 1 234 ? 1.497 6.242 7.227 1.00 86.12 234 GLY A CA 1
ATOM 1824 C C . GLY A 1 234 ? 1.384 7.582 6.509 1.00 86.12 234 GLY A C 1
ATOM 1825 O O . GLY A 1 234 ? 0.465 7.817 5.726 1.00 86.12 234 GLY A O 1
ATOM 1826 N N . SER A 1 235 ? 2.329 8.476 6.774 1.00 80.44 235 SER A N 1
ATOM 1827 C CA . SER A 1 235 ? 2.436 9.735 6.043 1.00 80.44 235 SER A CA 1
ATOM 1828 C C . SER A 1 235 ? 3.836 9.899 5.492 1.00 80.44 235 SER A C 1
ATOM 1830 O O . SER A 1 235 ? 4.803 9.688 6.222 1.00 80.44 235 SER A O 1
ATOM 1832 N N . SER A 1 236 ? 3.946 10.351 4.253 1.00 73.50 236 SER A N 1
ATOM 1833 C CA . SER A 1 236 ? 5.224 10.631 3.611 1.00 73.50 236 SER A CA 1
ATOM 1834 C C . SER A 1 236 ? 5.276 12.096 3.195 1.00 73.50 236 SER A C 1
ATOM 1836 O O . SER A 1 236 ? 4.280 12.682 2.760 1.00 73.50 236 SER A O 1
ATOM 1838 N N . MET A 1 237 ? 6.445 12.714 3.357 1.00 69.62 237 MET A N 1
ATOM 1839 C CA . MET A 1 237 ? 6.669 14.063 2.855 1.00 69.62 237 MET A CA 1
ATOM 1840 C C . MET A 1 237 ? 6.937 13.983 1.356 1.00 69.62 237 MET A C 1
ATOM 1842 O O . MET A 1 237 ? 7.896 13.350 0.926 1.00 69.62 237 MET A O 1
ATOM 1846 N N . THR A 1 238 ? 6.106 14.647 0.568 1.00 65.25 238 THR A N 1
ATOM 1847 C CA . THR A 1 238 ? 6.308 14.809 -0.872 1.00 65.25 238 THR A CA 1
ATOM 1848 C C . THR A 1 238 ? 6.672 16.263 -1.180 1.00 65.25 238 THR A C 1
ATOM 1850 O O . THR A 1 238 ? 6.443 17.144 -0.341 1.00 65.25 238 THR A O 1
ATOM 1853 N N . PRO A 1 239 ? 7.200 16.566 -2.381 1.00 53.84 239 PRO A N 1
ATOM 1854 C CA . PRO A 1 239 ? 7.374 17.950 -2.828 1.00 53.84 239 PRO A CA 1
ATOM 1855 C C . PRO A 1 239 ? 6.082 18.784 -2.771 1.00 53.84 239 PRO A C 1
ATOM 1857 O O . PRO A 1 239 ? 6.143 20.007 -2.654 1.00 53.84 239 PRO A O 1
ATOM 1860 N N . GLU A 1 240 ? 4.923 18.126 -2.828 1.00 57.28 240 GLU A N 1
ATOM 1861 C CA . GLU A 1 240 ? 3.591 18.737 -2.831 1.00 57.28 240 GLU A CA 1
ATOM 1862 C C . GLU A 1 240 ? 2.982 18.857 -1.421 1.00 57.28 240 GLU A C 1
ATOM 1864 O O . GLU A 1 240 ? 1.975 19.540 -1.233 1.00 57.28 240 GLU A O 1
ATOM 1869 N N . GLY A 1 241 ? 3.622 18.265 -0.406 1.00 64.75 241 GLY A N 1
ATOM 1870 C CA . GLY A 1 241 ? 3.206 18.322 0.995 1.00 64.75 241 GLY A CA 1
ATOM 1871 C C . GLY A 1 241 ? 3.190 16.959 1.688 1.00 64.75 241 GLY A C 1
ATOM 1872 O O . GLY A 1 241 ? 3.645 15.950 1.150 1.00 64.75 241 GLY A O 1
ATOM 1873 N N . LYS A 1 242 ? 2.672 16.933 2.921 1.00 70.81 242 LYS A N 1
ATOM 1874 C CA . LYS A 1 242 ? 2.500 15.703 3.703 1.00 70.81 242 LYS A CA 1
ATOM 1875 C C . LYS A 1 242 ? 1.276 14.948 3.177 1.00 70.81 242 LYS A C 1
ATOM 1877 O O . LYS A 1 242 ? 0.153 15.416 3.364 1.00 70.81 242 LYS A O 1
ATOM 1882 N N . LEU A 1 243 ? 1.505 13.816 2.519 1.00 83.38 243 LEU A N 1
ATOM 1883 C CA . LEU A 1 243 ? 0.449 12.939 2.016 1.00 83.38 243 LEU A CA 1
ATOM 1884 C C . LEU A 1 243 ? 0.350 11.696 2.892 1.00 83.38 243 LEU A C 1
ATOM 1886 O O . LEU A 1 243 ? 1.361 11.193 3.384 1.00 83.38 243 LEU A O 1
ATOM 1890 N N . VAL A 1 244 ? -0.868 11.197 3.064 1.00 78.38 244 VAL A N 1
ATOM 1891 C CA . VAL A 1 244 ? -1.115 9.844 3.546 1.00 78.38 244 VAL A CA 1
ATOM 1892 C C . VAL A 1 244 ? -0.599 8.891 2.478 1.00 78.38 244 VAL A C 1
ATOM 1894 O O . VAL A 1 244 ? -1.032 8.940 1.323 1.00 78.38 244 VAL A O 1
ATOM 1897 N N . SER A 1 245 ? 0.368 8.066 2.861 1.00 81.75 245 SER A N 1
ATOM 1898 C CA . SER A 1 245 ? 0.987 7.095 1.974 1.00 81.75 245 SER A CA 1
ATOM 1899 C C . SER A 1 245 ? 0.282 5.756 2.114 1.00 81.75 245 SER A C 1
ATOM 1901 O O . SER A 1 245 ? -0.776 5.563 1.520 1.00 81.75 245 SER A O 1
ATOM 1903 N N . ILE A 1 246 ? 0.849 4.854 2.902 1.00 88.75 246 ILE A N 1
ATOM 1904 C CA . ILE A 1 246 ? 0.371 3.483 3.044 1.00 88.75 246 ILE A CA 1
ATOM 1905 C C . ILE A 1 246 ? -0.633 3.399 4.189 1.00 88.75 246 ILE A C 1
ATOM 1907 O O . ILE A 1 246 ? -0.380 3.901 5.287 1.00 88.75 246 ILE A O 1
ATOM 1911 N N . ILE A 1 247 ? -1.758 2.740 3.932 1.00 90.44 247 ILE A N 1
ATOM 1912 C CA . ILE A 1 247 ? -2.732 2.370 4.954 1.00 90.44 247 ILE A CA 1
ATOM 1913 C C . ILE A 1 247 ? -2.670 0.858 5.166 1.00 90.44 247 ILE A C 1
ATOM 1915 O O . ILE A 1 247 ? -2.770 0.091 4.210 1.00 90.44 247 ILE A O 1
ATOM 1919 N N . GLN A 1 248 ? -2.552 0.444 6.426 1.00 89.94 248 GLN A N 1
ATOM 1920 C CA . GLN A 1 248 ? -2.550 -0.958 6.837 1.00 89.94 248 GLN A CA 1
ATOM 1921 C C . GLN A 1 248 ? -3.525 -1.162 7.993 1.00 89.94 248 GLN A C 1
ATOM 1923 O O . GLN A 1 248 ? -3.584 -0.338 8.906 1.00 89.94 248 GLN A O 1
ATOM 1928 N N . ARG A 1 249 ? -4.254 -2.278 7.990 1.00 91.12 249 ARG A N 1
ATOM 1929 C CA . ARG A 1 249 ? -5.094 -2.710 9.112 1.00 91.12 249 ARG A CA 1
ATOM 1930 C C . ARG A 1 249 ? -4.557 -4.012 9.686 1.00 91.12 249 ARG A C 1
ATOM 1932 O O . ARG A 1 249 ? -4.195 -4.902 8.937 1.00 91.12 249 ARG A O 1
ATOM 1939 N N . ASN A 1 250 ? -4.577 -4.131 11.005 1.00 88.69 250 ASN A N 1
ATOM 1940 C CA . ASN A 1 250 ? -4.308 -5.373 11.720 1.00 88.69 250 ASN A CA 1
ATOM 1941 C C . ASN A 1 250 ? -5.537 -5.755 12.546 1.00 88.69 250 ASN A C 1
ATOM 1943 O O . ASN A 1 250 ? -6.194 -4.871 13.106 1.00 88.69 250 ASN A O 1
ATOM 1947 N N . ILE A 1 251 ? -5.838 -7.051 12.625 1.00 89.44 251 ILE A N 1
ATOM 1948 C CA . ILE A 1 251 ? -6.915 -7.599 13.455 1.00 89.44 251 ILE A CA 1
ATOM 1949 C C . ILE A 1 251 ? -6.291 -8.345 14.640 1.00 89.44 251 ILE A C 1
ATOM 1951 O O . ILE A 1 251 ? -5.300 -9.055 14.499 1.00 89.44 251 ILE A O 1
ATOM 1955 N N . HIS A 1 252 ? -6.862 -8.163 15.828 1.00 88.81 252 HIS A N 1
ATOM 1956 C CA . HIS A 1 252 ? -6.385 -8.742 17.076 1.00 88.81 252 HIS A CA 1
ATOM 1957 C C . HIS A 1 252 ? -7.531 -9.440 17.810 1.00 88.81 252 HIS A C 1
ATOM 1959 O O . HIS A 1 252 ? -8.606 -8.869 17.987 1.00 88.81 252 HIS A O 1
ATOM 1965 N N . ALA A 1 253 ? -7.281 -10.661 18.287 1.00 89.75 253 ALA A N 1
ATOM 1966 C CA . ALA A 1 253 ? -8.247 -11.416 19.090 1.00 89.75 253 ALA A CA 1
ATOM 1967 C C . ALA A 1 253 ? -8.418 -10.857 20.516 1.00 89.75 253 ALA A C 1
ATOM 1969 O O . ALA A 1 253 ? -9.428 -11.097 21.172 1.00 89.75 253 ALA A O 1
ATOM 1970 N N . GLU A 1 254 ? -7.422 -10.120 21.005 1.00 88.31 254 GLU A N 1
ATOM 1971 C CA . GLU A 1 254 ? -7.437 -9.452 22.304 1.00 88.31 254 GLU A CA 1
ATOM 1972 C C . GLU A 1 254 ? -7.247 -7.952 22.105 1.00 88.31 254 GLU A C 1
ATOM 1974 O O . GLU A 1 254 ? -6.682 -7.518 21.100 1.00 88.31 254 GLU A O 1
ATOM 1979 N N . ASN A 1 255 ? -7.703 -7.157 23.074 1.00 86.88 255 ASN A N 1
ATOM 1980 C CA . ASN A 1 255 ? -7.550 -5.712 23.016 1.00 86.88 255 ASN A CA 1
ATOM 1981 C C . ASN A 1 255 ? -6.052 -5.358 22.966 1.00 86.88 255 ASN A C 1
ATOM 1983 O O . ASN A 1 255 ? -5.341 -5.565 23.957 1.00 86.88 255 ASN A O 1
ATOM 1987 N N . PRO A 1 256 ? -5.554 -4.779 21.858 1.00 82.62 256 PRO A N 1
ATOM 1988 C CA . PRO A 1 256 ? -4.128 -4.511 21.686 1.00 82.62 256 PRO A CA 1
ATOM 1989 C C . PRO A 1 256 ? -3.595 -3.476 22.687 1.00 82.62 256 PRO A C 1
ATOM 1991 O O . PRO A 1 256 ? -2.384 -3.354 22.853 1.00 82.62 256 PRO A O 1
ATOM 1994 N N . ASN A 1 257 ? -4.482 -2.751 23.377 1.00 81.25 257 ASN A N 1
ATOM 1995 C CA . ASN A 1 257 ? -4.121 -1.786 24.410 1.00 81.25 257 ASN A CA 1
ATOM 1996 C C . ASN A 1 257 ? -3.924 -2.421 25.803 1.00 81.25 257 ASN A C 1
ATOM 1998 O O . ASN A 1 257 ? -3.354 -1.773 26.682 1.00 81.25 257 ASN A O 1
ATOM 2002 N N . ASP A 1 258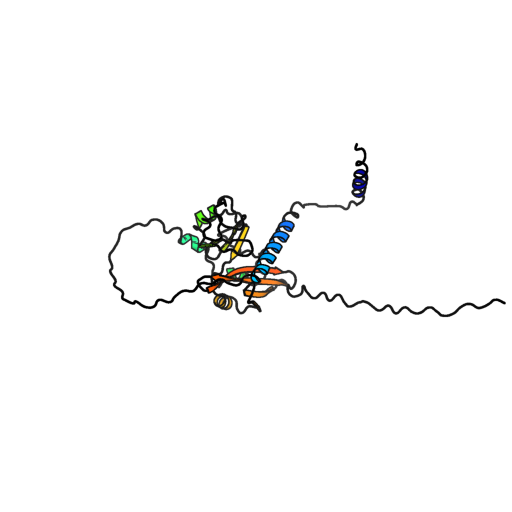 ? -4.368 -3.665 26.015 1.00 80.25 258 ASP A N 1
ATOM 2003 C CA . ASP A 1 258 ? -4.338 -4.330 27.328 1.00 80.25 258 ASP A CA 1
ATOM 2004 C C . ASP A 1 258 ? -3.065 -5.167 27.566 1.00 80.25 258 ASP A C 1
ATOM 2006 O O . ASP A 1 258 ? -2.801 -5.593 28.694 1.00 80.25 258 ASP A O 1
ATOM 2010 N N . SER A 1 259 ? -2.207 -5.330 26.553 1.00 55.25 259 SER A N 1
ATOM 2011 C CA . SER A 1 259 ? -0.997 -6.177 26.567 1.00 55.25 259 SER A CA 1
ATOM 2012 C C . SER A 1 259 ? 0.137 -5.714 27.512 1.00 55.25 259 SER A C 1
ATOM 2014 O O . SER A 1 259 ? 1.241 -6.255 27.482 1.00 55.25 259 SER A O 1
ATOM 2016 N N . GLY A 1 260 ? -0.120 -4.753 28.409 1.00 51.66 260 GLY A N 1
ATOM 2017 C CA . GLY A 1 260 ? 0.870 -4.151 29.311 1.00 51.66 260 GLY A CA 1
ATOM 2018 C C . GLY A 1 260 ? 0.525 -4.119 30.805 1.00 51.66 260 GLY A C 1
ATOM 2019 O O . GLY A 1 260 ? 1.269 -3.500 31.569 1.00 51.66 260 GLY A O 1
ATOM 2020 N N . GLN A 1 261 ? -0.562 -4.746 31.269 1.00 43.56 261 GLN A N 1
ATOM 2021 C CA . GLN A 1 261 ? -0.900 -4.781 32.704 1.00 43.56 261 GLN A CA 1
ATOM 2022 C C . GLN A 1 261 ? -1.198 -6.189 33.235 1.00 43.56 261 GLN A C 1
ATOM 2024 O O . GLN A 1 261 ? -2.204 -6.407 33.905 1.00 43.56 261 GLN A O 1
ATOM 2029 N N . SER A 1 262 ? -0.272 -7.140 33.075 1.00 42.47 262 SER A N 1
ATOM 2030 C CA . SER A 1 262 ? -0.181 -8.212 34.075 1.00 42.47 262 SER A CA 1
ATOM 2031 C C . SER A 1 262 ? 0.496 -7.645 35.330 1.00 42.47 262 SER A C 1
ATOM 2033 O O . SER A 1 262 ? 1.697 -7.812 35.559 1.00 42.47 262 SER A O 1
ATOM 2035 N N . THR A 1 263 ? -0.255 -6.937 36.174 1.00 45.31 263 THR A N 1
ATOM 2036 C CA . THR A 1 263 ? 0.133 -6.800 37.582 1.00 45.31 263 THR A CA 1
ATOM 2037 C C . THR A 1 263 ? -0.123 -8.130 38.285 1.00 45.31 263 THR A C 1
ATOM 2039 O O . THR A 1 263 ? -0.994 -8.228 39.143 1.00 45.31 263 THR A O 1
ATOM 2042 N N . ASP A 1 264 ? 0.657 -9.155 37.939 1.00 46.09 264 ASP A N 1
ATOM 2043 C CA . ASP A 1 264 ? 0.845 -10.333 38.783 1.00 46.09 264 ASP A CA 1
ATOM 2044 C C . ASP A 1 264 ? 1.747 -9.920 39.950 1.00 46.09 264 ASP A C 1
ATOM 2046 O O . ASP A 1 264 ? 2.943 -10.193 39.998 1.00 46.09 264 ASP A O 1
ATOM 2050 N N . ASN A 1 265 ? 1.177 -9.154 40.874 1.00 49.16 265 ASN A N 1
ATOM 2051 C CA . ASN A 1 265 ? 1.764 -8.857 42.173 1.00 49.16 265 ASN A CA 1
ATOM 2052 C C . ASN A 1 265 ? 0.644 -8.730 43.206 1.00 49.16 265 ASN A C 1
ATOM 2054 O O . ASN A 1 265 ? 0.557 -7.725 43.893 1.00 49.16 265 ASN A O 1
ATOM 2058 N N . ASP A 1 266 ? -0.204 -9.750 43.314 1.00 50.72 266 ASP A N 1
ATOM 2059 C CA . ASP A 1 266 ? -1.055 -9.965 44.486 1.00 50.72 266 ASP A CA 1
ATOM 2060 C C . ASP A 1 266 ? -1.342 -11.467 44.628 1.00 50.72 266 ASP A C 1
ATOM 2062 O O . ASP A 1 266 ? -2.314 -11.981 44.092 1.00 50.72 266 ASP A O 1
ATOM 2066 N N . ASP A 1 267 ? -0.426 -12.184 45.289 1.00 46.19 267 ASP A N 1
ATOM 2067 C CA . ASP A 1 267 ? -0.755 -13.197 46.311 1.00 46.19 267 ASP A CA 1
ATOM 2068 C C . ASP A 1 267 ? 0.524 -13.854 46.868 1.00 46.19 267 ASP A C 1
ATOM 2070 O O . ASP A 1 267 ? 0.709 -15.072 46.890 1.00 46.19 267 ASP A O 1
ATOM 2074 N N . ALA A 1 268 ? 1.425 -13.036 47.423 1.00 45.28 268 ALA A N 1
ATOM 2075 C CA . ALA A 1 268 ? 2.274 -13.511 48.512 1.00 45.28 268 ALA A CA 1
ATOM 2076 C C . ALA A 1 268 ? 1.429 -13.501 49.793 1.00 45.28 268 ALA A C 1
ATOM 2078 O O . ALA A 1 268 ? 1.570 -12.629 50.651 1.00 45.28 268 ALA A O 1
ATOM 2079 N N . ALA A 1 269 ? 0.512 -14.465 49.892 1.00 49.78 269 ALA A N 1
ATOM 2080 C CA . ALA A 1 269 ? -0.175 -14.779 51.129 1.00 49.78 269 ALA A CA 1
ATOM 2081 C C . ALA A 1 269 ? 0.883 -15.040 52.211 1.00 49.78 269 ALA A C 1
ATOM 2083 O O . ALA A 1 269 ? 1.616 -16.029 52.178 1.00 49.78 269 ALA A O 1
ATOM 2084 N N . THR A 1 270 ? 0.968 -14.115 53.163 1.00 49.91 270 THR A N 1
ATOM 2085 C CA . THR A 1 270 ? 1.663 -14.264 54.436 1.00 49.91 270 THR A CA 1
ATOM 2086 C C . THR A 1 270 ? 1.174 -15.532 55.125 1.00 49.91 270 THR A C 1
ATOM 2088 O O . THR A 1 270 ? 0.119 -15.545 55.758 1.00 49.91 270 THR A O 1
ATOM 2091 N N . THR A 1 271 ? 1.944 -16.611 55.015 1.00 49.00 271 THR A N 1
ATOM 2092 C CA . THR A 1 271 ? 1.869 -17.717 55.963 1.00 49.00 271 THR A CA 1
ATOM 2093 C C . THR A 1 271 ? 2.515 -17.240 57.258 1.00 49.00 271 THR A C 1
ATOM 2095 O O . THR A 1 271 ? 3.735 -17.286 57.408 1.00 49.00 271 THR A O 1
ATOM 2098 N N . ASP A 1 272 ? 1.688 -16.727 58.168 1.00 47.28 272 ASP A N 1
ATOM 2099 C CA . ASP A 1 272 ? 2.005 -16.666 59.593 1.00 47.28 272 ASP A CA 1
ATOM 2100 C C . ASP A 1 272 ? 2.332 -18.093 60.058 1.00 47.28 272 ASP A C 1
ATOM 2102 O O . ASP A 1 272 ? 1.443 -18.937 60.197 1.00 47.28 272 ASP A O 1
ATOM 2106 N N . ASP A 1 273 ? 3.619 -18.373 60.256 1.00 52.41 273 ASP A N 1
ATOM 2107 C CA . ASP A 1 273 ? 4.097 -19.560 60.961 1.00 52.41 273 ASP A CA 1
ATOM 2108 C C . ASP A 1 273 ? 3.619 -19.493 62.425 1.00 52.41 273 ASP A C 1
ATOM 2110 O O . ASP A 1 273 ? 3.993 -18.565 63.151 1.00 52.41 273 ASP A O 1
ATOM 2114 N N . PRO A 1 274 ? 2.828 -20.460 62.922 1.00 54.59 274 PRO A N 1
ATOM 2115 C CA . PRO A 1 274 ? 2.591 -20.577 64.349 1.00 54.59 274 PRO A CA 1
ATOM 2116 C C . PRO A 1 274 ? 3.829 -21.181 65.024 1.00 54.59 274 PRO A C 1
ATOM 2118 O O . PRO A 1 274 ? 4.162 -22.346 64.812 1.00 54.59 274 PRO A O 1
ATOM 2121 N N . ASP A 1 275 ? 4.479 -20.380 65.868 1.00 58.59 275 ASP A N 1
ATOM 2122 C CA . ASP A 1 275 ? 5.520 -20.768 66.830 1.00 58.59 275 ASP A CA 1
ATOM 2123 C C . ASP A 1 275 ? 5.122 -22.030 67.630 1.00 58.59 275 ASP A C 1
ATOM 2125 O O . ASP A 1 275 ? 4.201 -21.971 68.454 1.00 58.59 275 ASP A O 1
ATOM 2129 N N . PRO A 1 276 ? 5.805 -23.179 67.445 1.00 54.34 276 PRO A N 1
ATOM 2130 C CA . PRO A 1 276 ? 5.617 -24.356 68.268 1.00 54.34 276 PRO A CA 1
ATOM 2131 C C . PRO A 1 276 ? 6.777 -24.467 69.266 1.00 54.34 276 PRO A C 1
ATOM 2133 O O . PRO A 1 276 ? 7.598 -25.381 69.190 1.00 54.34 276 PRO A O 1
ATOM 2136 N N . SER A 1 277 ? 6.856 -23.544 70.223 1.00 51.06 277 SER A N 1
ATOM 2137 C CA . SER A 1 277 ? 7.738 -23.670 71.390 1.00 51.06 277 SER A CA 1
ATOM 2138 C C . SER A 1 277 ? 6.960 -23.678 72.711 1.00 51.06 277 SER A C 1
ATOM 2140 O O . SER A 1 277 ? 7.303 -23.014 73.685 1.00 51.06 277 SER A O 1
ATOM 2142 N N . ALA A 1 278 ? 5.920 -24.514 72.768 1.00 50.81 278 ALA A N 1
ATOM 2143 C CA . ALA A 1 278 ? 5.337 -24.977 74.022 1.00 50.81 278 ALA A CA 1
ATOM 2144 C C . ALA A 1 278 ? 5.913 -26.351 74.413 1.00 50.81 278 ALA A C 1
ATOM 2146 O O . ALA A 1 278 ? 5.756 -27.337 73.700 1.00 50.81 278 ALA A O 1
ATOM 2147 N N . GLU A 1 279 ? 6.577 -26.356 75.569 1.00 53.78 279 GLU A N 1
ATOM 2148 C CA . GLU A 1 279 ? 6.545 -27.396 76.605 1.00 53.78 279 GLU A CA 1
ATOM 2149 C C . GLU A 1 279 ? 6.698 -28.871 76.197 1.00 53.78 279 GLU A C 1
ATOM 2151 O O . GLU A 1 279 ? 5.757 -29.533 75.773 1.00 53.78 279 GLU A O 1
ATOM 2156 N N . ALA A 1 280 ? 7.860 -29.443 76.527 1.00 53.00 280 ALA A N 1
ATOM 2157 C CA . ALA A 1 280 ? 7.946 -30.551 77.486 1.00 53.00 280 ALA A CA 1
ATOM 2158 C C . ALA A 1 280 ? 9.406 -30.995 77.646 1.00 53.00 280 ALA A C 1
ATOM 2160 O O . ALA A 1 280 ? 10.040 -31.401 76.671 1.00 53.00 280 ALA A O 1
ATOM 2161 N N . LYS A 1 281 ? 9.906 -31.008 78.887 1.00 51.28 281 LYS A N 1
ATOM 2162 C CA . LYS A 1 281 ? 10.486 -32.219 79.487 1.00 51.28 281 LYS A CA 1
ATOM 2163 C C . LYS A 1 281 ? 10.771 -32.021 80.970 1.00 51.28 281 LYS A C 1
ATOM 2165 O O . LYS A 1 281 ? 11.652 -31.267 81.372 1.00 51.28 281 LYS A O 1
ATOM 2170 N N . ASP A 1 282 ? 9.952 -32.741 81.715 1.00 59.00 282 ASP A N 1
ATOM 2171 C CA . ASP A 1 282 ? 10.131 -33.197 83.079 1.00 59.00 282 ASP A CA 1
ATOM 2172 C C . ASP A 1 282 ? 11.310 -34.188 83.193 1.00 59.00 282 ASP A C 1
ATOM 2174 O O . ASP A 1 282 ? 11.689 -34.827 82.208 1.00 59.00 282 ASP A O 1
ATOM 2178 N N . GLU A 1 283 ? 11.786 -34.333 84.432 1.00 55.72 283 GLU A N 1
ATOM 2179 C CA . GLU A 1 283 ? 12.571 -35.437 85.020 1.00 55.72 283 GLU A CA 1
ATOM 2180 C C . GLU A 1 283 ? 14.009 -35.733 84.530 1.00 55.72 283 GLU A C 1
ATOM 2182 O O . GLU A 1 283 ? 14.228 -36.337 83.482 1.00 55.72 283 GLU A O 1
ATOM 2187 N N . ALA A 1 284 ? 14.997 -35.450 85.398 1.00 55.78 284 ALA A N 1
ATOM 2188 C CA . ALA A 1 284 ? 15.858 -36.477 86.016 1.00 55.78 284 ALA A CA 1
ATOM 2189 C C . ALA A 1 284 ? 16.821 -35.880 87.077 1.00 55.78 284 ALA A C 1
ATOM 2191 O O . ALA A 1 284 ? 17.586 -34.972 86.756 1.00 55.78 284 ALA A O 1
ATOM 2192 N N . ASP A 1 285 ? 16.774 -36.483 88.276 1.00 51.16 285 ASP A N 1
ATOM 2193 C CA . ASP A 1 285 ? 17.698 -36.475 89.441 1.00 51.16 285 ASP A CA 1
ATOM 2194 C C . ASP A 1 285 ? 18.032 -35.170 90.201 1.00 51.16 285 ASP A C 1
ATOM 2196 O O . ASP A 1 285 ? 18.806 -34.317 89.712 1.00 51.16 285 ASP A O 1
#